Protein AF-A0A0N8PSU1-F1 (afdb_monomer)

Foldseek 3Di:
DPPVVVVLVVLLVVLVVLLVVLLVLLLLLVLLLLLLVLLVVCVVVVLCVPPVVVSVVSNVVSNLSNLVSLLQAQPDDPPGSHLVVSLVSCLVCVVLQVQDDSVVSPVLSVVLVVVSVVCVVQNVLSVVVNCCVPPDDDPVCVVDVCVVVPDSHDSVSSVVSSVSSQVSSQVRCCRRPNDHSDSDCSSVVSNVVVVVVSVVVVVVVVVVVVVVCVVPVPPPPD

Structure (mmCIF, N/CA/C/O backbone):
data_AF-A0A0N8PSU1-F1
#
_entry.id   AF-A0A0N8PSU1-F1
#
loop_
_atom_site.group_PDB
_atom_site.id
_atom_site.type_symbol
_atom_site.label_atom_id
_atom_site.label_alt_id
_atom_site.label_comp_id
_atom_site.label_asym_id
_atom_site.label_entity_id
_atom_site.label_seq_id
_atom_site.pdbx_PDB_ins_code
_atom_site.Cartn_x
_atom_site.Cartn_y
_atom_site.Cartn_z
_atom_site.occupancy
_atom_site.B_iso_or_equiv
_atom_site.auth_seq_id
_atom_site.auth_comp_id
_atom_site.auth_asym_id
_atom_site.auth_atom_id
_atom_site.pdbx_PDB_model_num
ATOM 1 N N . MET A 1 1 ? -26.488 -15.532 31.271 1.00 44.19 1 MET A N 1
ATOM 2 C CA . MET A 1 1 ? -25.137 -14.948 31.402 1.00 44.19 1 MET A CA 1
ATOM 3 C C . MET A 1 1 ? -24.230 -15.283 30.200 1.00 44.19 1 MET A C 1
ATOM 5 O O . MET A 1 1 ? -23.025 -15.195 30.342 1.00 44.19 1 MET A O 1
ATOM 9 N N . ASN A 1 2 ? -24.778 -15.587 29.006 1.00 48.16 2 ASN A N 1
ATOM 10 C CA . ASN A 1 2 ? -23.994 -16.047 27.836 1.00 48.16 2 ASN A CA 1
ATOM 11 C C . ASN A 1 2 ? -24.049 -15.114 26.608 1.00 48.16 2 ASN A C 1
ATOM 13 O O . ASN A 1 2 ? -23.423 -15.410 25.605 1.00 48.16 2 ASN A O 1
ATOM 17 N N . LEU A 1 3 ? -24.770 -13.988 26.662 1.00 47.72 3 LEU A N 1
ATOM 18 C CA . LEU A 1 3 ? -24.919 -13.097 25.497 1.00 47.72 3 LEU A CA 1
ATOM 19 C C . LEU A 1 3 ? -23.722 -12.151 25.295 1.00 47.72 3 LEU A C 1
ATOM 21 O O . LEU A 1 3 ? -23.436 -11.758 24.170 1.00 47.72 3 LEU A O 1
ATOM 25 N N . GLU A 1 4 ? -23.000 -11.797 26.362 1.00 48.19 4 GLU A N 1
ATOM 26 C CA . GLU A 1 4 ? -21.852 -10.886 26.255 1.00 48.19 4 GLU A CA 1
ATOM 27 C C . GLU A 1 4 ? -20.601 -11.576 25.695 1.00 48.19 4 GLU A C 1
ATOM 29 O O . GLU A 1 4 ? -19.852 -10.941 24.957 1.00 48.19 4 GLU A O 1
ATOM 34 N N . VAL A 1 5 ? -20.410 -12.871 25.973 1.00 54.66 5 VAL A N 1
ATOM 35 C CA . VAL A 1 5 ? -19.234 -13.642 25.529 1.00 54.66 5 VAL A CA 1
ATOM 36 C C . VAL A 1 5 ? -19.267 -13.887 24.014 1.00 54.66 5 VAL A C 1
ATOM 38 O O . VAL A 1 5 ? -18.271 -13.624 23.344 1.00 54.66 5 VAL A O 1
ATOM 41 N N . ASP A 1 6 ? -20.425 -14.265 23.460 1.00 55.81 6 ASP A N 1
ATOM 42 C CA . ASP A 1 6 ? -20.599 -14.465 22.009 1.00 55.81 6 ASP A CA 1
ATOM 43 C C . ASP A 1 6 ? -20.463 -13.153 21.216 1.00 55.81 6 ASP A C 1
ATOM 45 O O . ASP A 1 6 ? -19.876 -13.125 20.134 1.00 55.81 6 ASP A O 1
ATOM 49 N N . SER A 1 7 ? -20.946 -12.032 21.768 1.00 59.38 7 SER A N 1
ATOM 50 C CA . SER A 1 7 ? -20.794 -10.713 21.134 1.00 59.38 7 SER A CA 1
ATOM 51 C C . SER A 1 7 ? -19.353 -10.186 21.169 1.00 59.38 7 SER A C 1
ATOM 53 O O . SER A 1 7 ? -18.947 -9.429 20.285 1.00 59.38 7 SER A O 1
ATOM 55 N N . MET A 1 8 ? -18.572 -10.595 22.179 1.00 58.69 8 MET A N 1
ATOM 56 C CA . MET A 1 8 ? -17.166 -10.215 22.329 1.00 58.69 8 MET A CA 1
ATOM 57 C C . MET A 1 8 ? -16.279 -10.911 21.296 1.00 58.69 8 MET A C 1
ATOM 59 O O . MET A 1 8 ? -15.462 -10.233 20.673 1.00 58.69 8 MET A O 1
ATOM 63 N N . GLY A 1 9 ? -16.480 -12.217 21.082 1.00 69.56 9 GLY A N 1
ATOM 64 C CA . GLY A 1 9 ? -15.761 -12.983 20.059 1.00 69.56 9 GLY A CA 1
ATOM 65 C C . GLY A 1 9 ? -16.014 -12.430 18.657 1.00 69.56 9 GLY A C 1
ATOM 66 O O . GLY A 1 9 ? -15.076 -12.055 17.962 1.00 69.56 9 GLY A O 1
ATOM 67 N N . ALA A 1 10 ? -17.283 -12.198 18.303 1.00 72.44 10 ALA A N 1
ATOM 68 C CA . ALA A 1 10 ? -17.651 -11.681 16.983 1.00 72.44 10 ALA A CA 1
ATOM 69 C C . ALA A 1 10 ? -17.040 -10.299 16.656 1.00 72.44 10 ALA A C 1
ATOM 71 O O . ALA A 1 10 ? -16.704 -10.012 15.504 1.00 72.44 10 ALA A O 1
ATOM 72 N N . GLY A 1 11 ? -16.895 -9.421 17.658 1.00 78.12 11 GLY A N 1
ATOM 73 C CA . GLY A 1 11 ? -16.252 -8.115 17.490 1.00 78.12 11 GLY A CA 1
ATOM 74 C C . GLY A 1 11 ? -14.737 -8.208 17.287 1.00 78.12 11 GLY A C 1
ATOM 75 O O . GLY A 1 11 ? -14.181 -7.446 16.496 1.00 78.12 11 GLY A O 1
ATOM 76 N N . GLN A 1 12 ? -14.076 -9.143 17.973 1.00 84.81 12 GLN A N 1
ATOM 77 C CA . GLN A 1 12 ? -12.643 -9.401 17.818 1.00 84.81 12 GLN A CA 1
ATOM 78 C C . GLN A 1 12 ? -12.334 -10.062 16.472 1.00 84.81 12 GLN A C 1
ATOM 80 O O . GLN A 1 12 ? -11.484 -9.543 15.748 1.00 84.81 12 GLN A O 1
ATOM 85 N N . ASP A 1 13 ? -13.095 -11.090 16.087 1.00 89.81 13 ASP A N 1
ATOM 86 C CA . ASP A 1 13 ? -12.952 -11.795 14.804 1.00 89.81 13 ASP A CA 1
ATOM 87 C C . ASP A 1 13 ? -13.075 -10.826 13.618 1.00 89.81 13 ASP A C 1
ATOM 89 O O . ASP A 1 13 ? -12.326 -10.883 12.640 1.00 89.81 13 ASP A O 1
ATOM 93 N N . LYS A 1 14 ? -14.000 -9.863 13.720 1.00 93.81 14 LYS A N 1
ATOM 94 C CA . LYS A 1 14 ? -14.177 -8.825 12.702 1.00 93.81 14 LYS A CA 1
ATOM 95 C C . LYS A 1 14 ? -12.958 -7.904 12.592 1.00 93.81 14 LYS A C 1
ATOM 97 O O . LYS A 1 14 ? -12.546 -7.584 11.477 1.00 93.81 14 LYS A O 1
ATOM 102 N N . ILE A 1 15 ? -12.405 -7.436 13.713 1.00 96.50 15 ILE A N 1
ATOM 103 C CA . ILE A 1 15 ? -11.220 -6.562 13.704 1.00 96.50 15 ILE A CA 1
ATOM 104 C C . ILE A 1 15 ? -10.006 -7.312 13.155 1.00 96.50 15 ILE A C 1
ATOM 106 O O . ILE A 1 15 ? -9.283 -6.752 12.329 1.00 96.50 15 ILE A O 1
ATOM 110 N N . GLU A 1 16 ? -9.821 -8.571 13.549 1.00 96.19 16 GLU A N 1
ATOM 111 C CA . GLU A 1 16 ? -8.764 -9.433 13.024 1.00 96.19 16 GLU A CA 1
ATOM 112 C C . GLU A 1 16 ? -8.859 -9.561 11.502 1.00 96.19 16 GLU A C 1
ATOM 114 O O . GLU A 1 16 ? -7.885 -9.289 10.796 1.00 96.19 16 GLU A O 1
ATOM 119 N N . ALA A 1 17 ? -10.051 -9.875 10.983 1.00 96.38 17 ALA A N 1
ATOM 120 C CA . ALA A 1 17 ? -10.285 -9.986 9.549 1.00 96.38 17 ALA A CA 1
ATOM 121 C C . ALA A 1 17 ? -9.974 -8.672 8.815 1.00 96.38 17 ALA A C 1
ATOM 123 O O . ALA A 1 17 ? -9.269 -8.684 7.804 1.00 96.38 17 ALA A O 1
ATOM 124 N N . ILE A 1 18 ? -10.440 -7.527 9.332 1.00 97.31 18 ILE A N 1
ATOM 125 C CA . ILE A 1 18 ? -10.153 -6.205 8.749 1.00 97.31 18 ILE A CA 1
ATOM 126 C C . ILE A 1 18 ? -8.642 -5.955 8.695 1.00 97.31 18 ILE A C 1
ATOM 128 O O . ILE A 1 18 ? -8.120 -5.571 7.647 1.00 97.31 18 ILE A O 1
ATOM 132 N N . LEU A 1 19 ? -7.932 -6.183 9.803 1.00 97.44 19 LEU A N 1
ATOM 133 C CA . LEU A 1 19 ? -6.481 -6.008 9.865 1.00 97.44 19 LEU A CA 1
ATOM 134 C C . LEU A 1 19 ? -5.763 -6.952 8.896 1.00 97.44 19 LEU A C 1
ATOM 136 O O . LEU A 1 19 ? -4.821 -6.517 8.232 1.00 97.44 19 LEU A O 1
ATOM 140 N N . GLY A 1 20 ? -6.217 -8.200 8.768 1.00 96.00 20 GLY A N 1
ATOM 141 C CA . GLY A 1 20 ? -5.692 -9.170 7.808 1.00 96.00 20 GLY A CA 1
ATOM 142 C C . GLY A 1 20 ? -5.851 -8.705 6.359 1.00 96.00 20 GLY A C 1
ATOM 143 O O . GLY A 1 20 ? -4.866 -8.648 5.621 1.00 96.00 20 GLY A O 1
ATOM 144 N N . TYR A 1 21 ? -7.060 -8.292 5.961 1.00 96.25 21 TYR A N 1
ATOM 145 C CA . TYR A 1 21 ? -7.325 -7.787 4.608 1.00 96.25 21 TYR A CA 1
ATOM 146 C C . TYR A 1 21 ? -6.500 -6.541 4.278 1.00 96.25 21 TYR A C 1
ATOM 148 O O . TYR A 1 21 ? -5.865 -6.490 3.224 1.00 96.25 21 TYR A O 1
ATOM 156 N N . LEU A 1 22 ? -6.457 -5.560 5.185 1.00 96.94 22 LEU A N 1
ATOM 157 C CA . LEU A 1 22 ? -5.672 -4.340 4.983 1.00 96.94 22 LEU A CA 1
ATOM 158 C C . LEU A 1 22 ? -4.169 -4.628 4.922 1.00 96.94 22 LEU A C 1
ATOM 160 O O . LEU A 1 22 ? -3.473 -4.038 4.100 1.00 96.94 22 LEU A O 1
ATOM 164 N N . SER A 1 23 ? -3.669 -5.546 5.755 1.00 96.31 23 SER A N 1
ATOM 165 C CA . SER A 1 23 ? -2.253 -5.936 5.740 1.00 96.31 23 SER A CA 1
ATOM 166 C C . SER A 1 23 ? -1.868 -6.590 4.415 1.00 96.31 23 SER A C 1
ATOM 168 O O . SER A 1 23 ? -0.845 -6.234 3.834 1.00 96.31 23 SER A O 1
ATOM 170 N N . ASN A 1 24 ? -2.705 -7.502 3.915 1.00 95.25 24 ASN A N 1
ATOM 171 C CA . ASN A 1 24 ? -2.470 -8.190 2.647 1.00 95.25 24 ASN A CA 1
ATOM 172 C C . ASN A 1 24 ? -2.474 -7.218 1.464 1.00 95.25 24 ASN A C 1
ATOM 174 O O . ASN A 1 24 ? -1.584 -7.282 0.615 1.00 95.25 24 ASN A O 1
ATOM 178 N N . GLU A 1 25 ? -3.436 -6.294 1.415 1.00 96.31 25 GLU A N 1
ATOM 179 C CA . GLU A 1 25 ? -3.510 -5.325 0.319 1.00 96.31 25 GLU A CA 1
ATOM 180 C C . GLU A 1 25 ? -2.365 -4.303 0.382 1.00 96.31 25 GLU A C 1
ATOM 182 O O . GLU A 1 25 ? -1.815 -3.934 -0.656 1.00 96.31 25 GLU A O 1
ATOM 187 N N . LEU A 1 26 ? -1.937 -3.892 1.584 1.00 95.38 26 LEU A N 1
ATOM 188 C CA . LEU A 1 26 ? -0.746 -3.055 1.749 1.00 95.38 26 LEU A CA 1
ATOM 189 C C . LEU A 1 26 ? 0.523 -3.765 1.288 1.00 95.38 26 LEU A C 1
ATOM 191 O O . LEU A 1 26 ? 1.295 -3.188 0.523 1.00 95.38 26 LEU A O 1
ATOM 195 N N . LEU A 1 27 ? 0.722 -5.015 1.708 1.00 94.38 27 LEU A N 1
ATOM 196 C CA . LEU A 1 27 ? 1.871 -5.816 1.291 1.00 94.38 27 LEU A CA 1
ATOM 197 C C . LEU A 1 27 ? 1.901 -5.977 -0.233 1.00 94.38 27 LEU A C 1
ATOM 199 O O . LEU A 1 27 ? 2.940 -5.761 -0.855 1.00 94.38 27 LEU A O 1
ATOM 203 N N . ARG A 1 28 ? 0.746 -6.260 -0.845 1.00 95.12 28 ARG A N 1
ATOM 204 C CA . ARG A 1 28 ? 0.598 -6.328 -2.301 1.00 95.12 28 ARG A CA 1
ATOM 205 C C . ARG A 1 28 ? 0.958 -5.001 -2.968 1.00 95.12 28 ARG A C 1
ATOM 207 O O . ARG A 1 28 ? 1.812 -4.972 -3.852 1.00 95.12 28 ARG A O 1
ATOM 214 N N . GLY A 1 29 ? 0.356 -3.897 -2.530 1.00 95.19 29 GLY A N 1
ATOM 215 C CA . GLY A 1 29 ? 0.595 -2.577 -3.111 1.00 95.19 29 GLY A CA 1
ATOM 216 C C . GLY A 1 29 ? 2.057 -2.142 -3.030 1.00 95.19 29 GLY A C 1
ATOM 217 O O . GLY A 1 29 ? 2.596 -1.618 -4.009 1.00 95.19 29 GLY A O 1
ATOM 218 N N . MET A 1 30 ? 2.708 -2.415 -1.897 1.00 94.56 30 MET A N 1
ATOM 219 C CA . MET A 1 30 ? 4.117 -2.095 -1.668 1.00 94.56 30 MET A CA 1
ATOM 220 C C . MET A 1 30 ? 5.070 -3.007 -2.442 1.00 94.56 30 MET A C 1
ATOM 222 O O . MET A 1 30 ? 6.078 -2.514 -2.946 1.00 94.56 30 MET A O 1
ATOM 226 N N . LEU A 1 31 ? 4.762 -4.299 -2.596 1.00 94.31 31 LEU A N 1
ATOM 227 C CA . LEU A 1 31 ? 5.512 -5.209 -3.470 1.00 94.31 31 LEU A CA 1
ATOM 228 C C . LEU A 1 31 ? 5.574 -4.644 -4.894 1.00 94.31 31 LEU A C 1
ATOM 230 O O . LEU A 1 31 ? 6.656 -4.405 -5.431 1.00 94.31 31 LEU A O 1
ATOM 234 N N . PHE A 1 32 ? 4.412 -4.349 -5.479 1.00 94.94 32 PHE A N 1
ATOM 235 C CA . PHE A 1 32 ? 4.348 -3.800 -6.831 1.00 94.94 32 PHE A CA 1
ATOM 236 C C . PHE A 1 32 ? 4.995 -2.415 -6.927 1.00 94.94 32 PHE A C 1
ATOM 238 O O . PHE A 1 32 ? 5.709 -2.145 -7.891 1.00 94.94 32 PHE A O 1
ATOM 245 N N . PHE A 1 33 ? 4.832 -1.565 -5.909 1.00 93.81 33 PHE A N 1
ATOM 246 C CA . PHE A 1 33 ? 5.496 -0.262 -5.853 1.00 93.81 33 PHE A CA 1
ATOM 247 C C . PHE A 1 33 ? 7.028 -0.385 -5.911 1.00 93.81 33 PHE A C 1
ATOM 249 O O . PHE A 1 33 ? 7.690 0.325 -6.672 1.00 93.81 33 PHE A O 1
ATOM 256 N N . ASN A 1 34 ? 7.600 -1.312 -5.138 1.00 93.31 34 ASN A N 1
ATOM 257 C CA . ASN A 1 34 ? 9.044 -1.528 -5.097 1.00 93.31 34 ASN A CA 1
ATOM 258 C C . ASN A 1 34 ? 9.585 -2.084 -6.420 1.00 93.31 34 ASN A C 1
ATOM 260 O O . ASN A 1 34 ? 10.672 -1.680 -6.838 1.00 93.31 34 ASN A O 1
ATOM 264 N N . ILE A 1 35 ? 8.826 -2.935 -7.121 1.00 92.88 35 ILE A N 1
ATOM 265 C CA . ILE A 1 35 ? 9.183 -3.378 -8.479 1.00 92.88 35 ILE A CA 1
ATOM 266 C C . ILE A 1 35 ? 9.271 -2.169 -9.418 1.00 92.88 35 ILE A C 1
ATOM 268 O O . ILE A 1 35 ? 10.280 -1.986 -10.097 1.00 92.88 35 ILE A O 1
ATOM 272 N N . VAL A 1 36 ? 8.260 -1.294 -9.416 1.00 91.06 36 VAL A N 1
ATOM 273 C CA . VAL A 1 36 ? 8.226 -0.085 -10.263 1.00 91.06 36 VAL A CA 1
ATOM 274 C C . VAL A 1 36 ? 9.417 0.828 -9.975 1.00 91.06 36 VAL A C 1
ATOM 276 O O . VAL A 1 36 ? 10.100 1.265 -10.904 1.00 91.06 36 VAL A O 1
ATOM 279 N N . LYS A 1 37 ? 9.694 1.093 -8.693 1.00 90.31 37 LYS A N 1
ATOM 280 C CA . LYS A 1 37 ? 10.815 1.930 -8.243 1.00 90.31 37 LYS A CA 1
ATOM 281 C C . LYS A 1 37 ? 12.156 1.387 -8.740 1.00 90.31 37 LYS A C 1
ATOM 283 O O . LYS A 1 37 ? 12.961 2.139 -9.294 1.00 90.31 37 LYS A O 1
ATOM 288 N N . ASN A 1 38 ? 12.384 0.085 -8.588 1.00 89.31 38 ASN A N 1
ATOM 289 C CA . ASN A 1 38 ? 13.639 -0.544 -8.986 1.00 89.31 38 ASN A CA 1
ATOM 290 C C . ASN A 1 38 ? 13.782 -0.671 -10.512 1.00 89.31 38 ASN A C 1
ATOM 292 O O . ASN A 1 38 ? 14.851 -0.360 -11.042 1.00 89.31 38 ASN A O 1
ATOM 296 N N . LEU A 1 39 ? 12.710 -1.007 -11.239 1.00 87.12 39 LEU A N 1
ATOM 297 C CA . LEU A 1 39 ? 12.714 -1.003 -12.707 1.00 87.12 39 LEU A CA 1
ATOM 298 C C . LEU A 1 39 ? 13.015 0.394 -13.255 1.00 87.12 39 LEU A C 1
ATOM 300 O O . LEU A 1 39 ? 13.859 0.542 -14.139 1.00 87.12 39 LEU A O 1
ATOM 304 N N . ARG A 1 40 ? 12.393 1.440 -12.697 1.00 85.31 40 ARG A N 1
ATOM 305 C CA . ARG A 1 40 ? 12.666 2.831 -13.087 1.00 85.31 40 ARG A CA 1
ATOM 306 C C . ARG A 1 40 ? 14.126 3.213 -12.861 1.00 85.31 40 ARG A C 1
ATOM 308 O O . ARG A 1 40 ? 14.730 3.868 -13.714 1.00 85.31 40 ARG A O 1
ATOM 315 N N . ASN A 1 41 ? 14.696 2.813 -11.725 1.00 85.50 41 ASN A N 1
ATOM 316 C CA . ASN A 1 41 ? 16.099 3.067 -11.409 1.00 85.50 41 ASN A CA 1
ATOM 317 C C . ASN A 1 41 ? 17.022 2.394 -12.438 1.00 85.50 41 ASN A C 1
ATOM 319 O O . ASN A 1 41 ? 17.903 3.046 -13.000 1.00 85.50 41 ASN A O 1
ATOM 323 N N . ALA A 1 42 ? 16.767 1.121 -12.752 1.00 83.44 42 ALA A N 1
ATOM 324 C CA . ALA A 1 42 ? 17.523 0.371 -13.753 1.00 83.44 42 ALA A CA 1
ATOM 325 C C . ALA A 1 42 ? 17.396 0.985 -15.163 1.00 83.44 42 ALA A C 1
ATOM 327 O O . ALA A 1 42 ? 18.392 1.100 -15.883 1.00 83.44 42 ALA A O 1
ATOM 328 N N . TYR A 1 43 ? 16.207 1.468 -15.542 1.00 80.12 43 TYR A N 1
ATOM 329 C CA . TYR A 1 43 ? 15.996 2.210 -16.790 1.00 80.12 43 TYR A CA 1
ATOM 330 C C . TYR A 1 43 ? 16.777 3.525 -16.834 1.00 80.12 43 TYR A C 1
ATOM 332 O O . TYR A 1 43 ? 17.476 3.794 -17.812 1.00 80.12 43 TYR A O 1
ATOM 340 N N . THR A 1 44 ? 16.706 4.325 -15.768 1.00 79.62 44 THR A N 1
ATOM 341 C CA . THR A 1 44 ? 17.418 5.612 -15.664 1.00 79.62 44 THR A CA 1
ATOM 342 C C . THR A 1 44 ? 18.931 5.416 -15.763 1.00 79.62 44 THR A C 1
ATOM 344 O O . THR A 1 44 ? 19.622 6.186 -16.428 1.00 79.62 44 THR A O 1
ATOM 347 N N . LYS A 1 45 ? 19.443 4.332 -15.172 1.00 82.44 45 LYS A N 1
ATOM 348 C CA . LYS A 1 45 ? 20.852 3.922 -15.241 1.00 82.44 45 LYS A CA 1
ATOM 349 C C . LYS A 1 45 ? 21.243 3.242 -16.558 1.00 82.44 45 LYS A C 1
ATOM 351 O O . LYS A 1 45 ? 22.387 2.819 -16.691 1.00 82.44 45 LYS A O 1
ATOM 356 N N . ARG A 1 46 ? 20.323 3.124 -17.526 1.00 79.19 46 ARG A N 1
ATOM 357 C CA . ARG A 1 46 ? 20.526 2.444 -18.821 1.00 79.19 46 ARG A CA 1
ATOM 358 C C . ARG A 1 46 ? 21.001 0.991 -18.682 1.00 79.19 46 ARG A C 1
ATOM 360 O O . ARG A 1 46 ? 21.738 0.496 -19.525 1.00 79.19 46 ARG A O 1
ATOM 367 N N . GLN A 1 47 ? 20.576 0.306 -17.623 1.00 79.00 47 GLN A N 1
ATOM 368 C CA . GLN A 1 47 ? 20.944 -1.088 -17.356 1.00 79.00 47 GLN A CA 1
ATOM 369 C C . GLN A 1 47 ? 20.054 -2.086 -18.115 1.00 79.00 47 GLN A C 1
ATOM 371 O O . GLN A 1 47 ? 20.492 -3.188 -18.430 1.00 79.00 47 GLN A O 1
ATOM 376 N N . LEU A 1 48 ? 18.824 -1.683 -18.449 1.00 73.94 48 LEU A N 1
ATOM 377 C CA . LEU A 1 48 ? 17.840 -2.481 -19.187 1.00 73.94 48 LEU A CA 1
ATOM 378 C C . LEU A 1 48 ? 17.837 -2.100 -20.676 1.00 73.94 48 LEU A C 1
ATOM 380 O O . LEU A 1 48 ? 16.947 -1.390 -21.147 1.00 73.94 48 LEU A O 1
ATOM 384 N N . THR A 1 49 ? 18.866 -2.525 -21.412 1.00 70.38 49 THR A N 1
ATOM 385 C CA . THR A 1 49 ? 19.022 -2.215 -22.849 1.00 70.38 49 THR A CA 1
ATOM 386 C C . THR A 1 49 ? 18.336 -3.222 -23.776 1.00 70.38 49 THR A C 1
ATOM 388 O O . THR A 1 49 ? 17.916 -2.844 -24.869 1.00 70.38 49 THR A O 1
ATOM 391 N N . SER A 1 50 ? 18.148 -4.469 -23.332 1.00 73.44 50 SER A N 1
ATOM 392 C CA . SER A 1 50 ? 17.424 -5.519 -24.069 1.00 73.44 50 SER A CA 1
ATOM 393 C C . SER A 1 50 ? 16.056 -5.818 -23.449 1.00 73.44 50 SER A C 1
ATOM 395 O O . SER A 1 50 ? 15.763 -5.415 -22.326 1.00 73.44 50 SER A O 1
ATOM 397 N N . ALA A 1 51 ? 15.191 -6.511 -24.201 1.00 77.81 51 ALA A N 1
ATOM 398 C CA . ALA A 1 51 ? 13.827 -6.870 -23.783 1.00 77.81 51 ALA A CA 1
ATOM 399 C C . ALA A 1 51 ? 12.956 -5.667 -23.350 1.00 77.81 51 ALA A C 1
ATOM 401 O O . ALA A 1 51 ? 12.085 -5.781 -22.487 1.00 77.81 51 ALA A O 1
ATOM 402 N N . ARG A 1 52 ? 13.155 -4.506 -23.995 1.00 74.75 52 ARG A N 1
ATOM 403 C CA . ARG A 1 52 ? 12.480 -3.232 -23.687 1.00 74.75 52 ARG A CA 1
ATOM 404 C C . ARG A 1 52 ? 10.966 -3.364 -23.496 1.00 74.75 52 ARG A C 1
ATOM 406 O O . ARG A 1 52 ? 10.433 -2.767 -22.569 1.00 74.75 52 ARG A O 1
ATOM 413 N N . TYR A 1 53 ? 10.282 -4.107 -24.366 1.00 77.56 53 TYR A N 1
ATOM 414 C CA . TYR A 1 53 ? 8.823 -4.252 -24.313 1.00 77.56 53 TYR A CA 1
ATOM 415 C C . TYR A 1 53 ? 8.347 -5.035 -23.090 1.00 77.56 53 TYR A C 1
ATOM 417 O O . TYR A 1 53 ? 7.333 -4.676 -22.501 1.00 77.56 53 TYR A O 1
ATOM 425 N N . PHE A 1 54 ? 9.096 -6.061 -22.682 1.00 82.44 54 PHE A N 1
ATOM 426 C CA . PHE A 1 54 ? 8.777 -6.839 -21.490 1.00 82.44 54 PHE A CA 1
ATOM 427 C C . PHE A 1 54 ? 8.881 -5.971 -20.236 1.00 82.44 54 PHE A C 1
ATOM 429 O O . PHE A 1 54 ? 7.919 -5.869 -19.481 1.00 82.44 54 PHE A O 1
ATOM 436 N N . PHE A 1 55 ? 10.009 -5.282 -20.046 1.00 81.12 55 PHE A N 1
ATOM 437 C CA . PHE A 1 55 ? 10.213 -4.442 -18.865 1.00 81.12 55 PHE A CA 1
ATOM 438 C C . PHE A 1 55 ? 9.304 -3.211 -18.837 1.00 81.12 55 PHE A C 1
ATOM 440 O O . PHE A 1 55 ? 8.865 -2.816 -17.760 1.00 81.12 55 PHE A O 1
ATOM 447 N N . ALA A 1 56 ? 8.964 -2.643 -19.997 1.00 79.56 56 ALA A N 1
ATOM 448 C CA . ALA A 1 56 ? 7.990 -1.561 -20.078 1.00 79.56 56 ALA A CA 1
ATOM 449 C C . ALA A 1 56 ? 6.590 -2.053 -19.676 1.00 79.56 56 ALA A C 1
ATOM 451 O O . ALA A 1 56 ? 5.932 -1.416 -18.857 1.00 79.56 56 ALA A O 1
ATOM 452 N N . GLY A 1 57 ? 6.170 -3.219 -20.182 1.00 79.81 57 GLY A N 1
ATOM 453 C CA . GLY A 1 57 ? 4.900 -3.839 -19.801 1.00 79.81 57 GLY A CA 1
ATOM 454 C C . GLY A 1 57 ? 4.852 -4.225 -18.321 1.00 79.81 57 GLY A C 1
ATOM 455 O O . GLY A 1 57 ? 3.854 -3.969 -17.652 1.00 79.81 57 GLY A O 1
ATOM 456 N N . ALA A 1 58 ? 5.943 -4.777 -17.783 1.00 87.81 58 ALA A N 1
ATOM 457 C CA . ALA A 1 58 ? 6.064 -5.111 -16.366 1.00 87.81 58 ALA A CA 1
ATOM 458 C C . ALA A 1 58 ? 5.990 -3.860 -15.481 1.00 87.81 58 ALA A C 1
ATOM 460 O O . ALA A 1 58 ? 5.232 -3.846 -14.513 1.00 87.81 58 ALA A O 1
ATOM 461 N N . TYR A 1 59 ? 6.720 -2.796 -15.836 1.00 86.50 59 TYR A N 1
ATOM 462 C CA . TYR A 1 59 ? 6.657 -1.507 -15.147 1.00 86.50 59 TYR A CA 1
ATOM 463 C C . TYR A 1 59 ? 5.223 -0.973 -15.108 1.00 86.50 59 TYR A C 1
ATOM 465 O O . TYR A 1 59 ? 4.717 -0.639 -14.037 1.00 86.50 59 TYR A O 1
ATOM 473 N N . GLU A 1 60 ? 4.546 -0.939 -16.257 1.00 84.06 60 GLU A N 1
ATOM 474 C CA . GLU A 1 60 ? 3.195 -0.397 -16.353 1.00 84.06 60 GLU A CA 1
ATOM 475 C C . GLU A 1 60 ? 2.184 -1.237 -15.559 1.00 84.06 60 GLU A C 1
ATOM 477 O O . GLU A 1 60 ? 1.401 -0.688 -14.784 1.00 84.06 60 GLU A O 1
ATOM 482 N N . ALA A 1 61 ? 2.227 -2.567 -15.684 1.00 89.25 61 ALA A N 1
ATOM 483 C CA . ALA A 1 61 ? 1.350 -3.465 -14.937 1.00 89.25 61 ALA A CA 1
ATOM 484 C C . ALA A 1 61 ? 1.548 -3.331 -13.418 1.00 89.25 61 ALA A C 1
ATOM 486 O O . ALA A 1 61 ? 0.571 -3.227 -12.674 1.00 89.25 61 ALA A O 1
ATOM 487 N N . CYS A 1 62 ? 2.802 -3.269 -12.960 1.00 91.81 62 CYS A N 1
ATOM 488 C CA . CYS A 1 62 ? 3.114 -3.110 -11.542 1.00 91.81 62 CYS A CA 1
ATOM 489 C C . CYS A 1 62 ? 2.687 -1.732 -11.019 1.00 91.81 62 CYS A C 1
ATOM 491 O O . CYS A 1 62 ? 2.139 -1.639 -9.922 1.00 91.81 62 CYS A O 1
ATOM 493 N N . LEU A 1 63 ? 2.863 -0.662 -11.803 1.00 88.75 63 LEU A N 1
ATOM 494 C CA . LEU A 1 63 ? 2.407 0.674 -11.413 1.00 88.75 63 LEU A CA 1
ATOM 495 C C . LEU A 1 63 ? 0.890 0.688 -11.234 1.00 88.75 63 LEU A C 1
ATOM 497 O O . LEU A 1 63 ? 0.395 1.128 -10.198 1.00 88.75 63 LEU A O 1
ATOM 501 N N . ARG A 1 64 ? 0.151 0.142 -12.203 1.00 88.62 64 ARG A N 1
ATOM 502 C CA . ARG A 1 64 ? -1.312 0.047 -12.134 1.00 88.62 64 ARG A CA 1
ATOM 503 C C . ARG A 1 64 ? -1.767 -0.727 -10.898 1.00 88.62 64 ARG A C 1
ATOM 505 O O . ARG A 1 64 ? -2.612 -0.233 -10.155 1.00 88.62 64 ARG A O 1
ATOM 512 N N . GLU A 1 65 ? -1.195 -1.902 -10.649 1.00 93.12 65 GLU A N 1
ATOM 513 C CA . GLU A 1 65 ? -1.570 -2.734 -9.501 1.00 93.12 65 GLU A CA 1
ATOM 514 C C . GLU A 1 65 ? -1.237 -2.061 -8.161 1.00 93.12 65 GLU A C 1
ATOM 516 O O . GLU A 1 65 ? -2.043 -2.100 -7.229 1.00 93.12 65 GLU A O 1
ATOM 521 N N . SER A 1 66 ? -0.092 -1.378 -8.076 1.00 93.50 66 SER A N 1
ATOM 522 C CA . SER A 1 66 ? 0.287 -0.612 -6.890 1.00 93.50 66 SER A CA 1
ATOM 523 C C . SE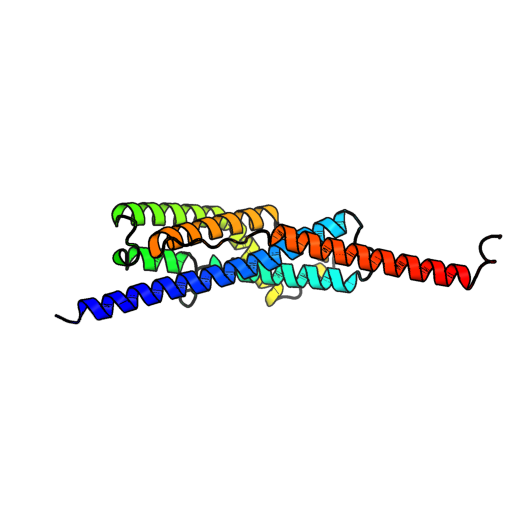R A 1 66 ? -0.716 0.508 -6.593 1.00 93.50 66 SER A C 1
ATOM 525 O O . SER A 1 66 ? -1.204 0.612 -5.467 1.00 93.50 66 SER A O 1
ATOM 527 N N . LEU A 1 67 ? -1.100 1.296 -7.605 1.00 91.31 67 LEU A N 1
ATOM 528 C CA . LEU A 1 67 ? -2.075 2.382 -7.451 1.00 91.31 67 LEU A CA 1
ATOM 529 C C . LEU A 1 67 ? -3.480 1.867 -7.119 1.00 91.31 67 LEU A C 1
ATOM 531 O O . LEU A 1 67 ? -4.180 2.463 -6.299 1.00 91.31 67 LEU A O 1
ATOM 535 N N . ILE A 1 68 ? -3.889 0.740 -7.708 1.00 91.19 68 ILE A N 1
ATOM 536 C CA . ILE A 1 68 ? -5.156 0.081 -7.378 1.00 91.19 68 ILE A CA 1
ATOM 537 C C . ILE A 1 68 ? -5.147 -0.373 -5.916 1.00 91.19 68 ILE A C 1
ATOM 539 O O . ILE A 1 68 ? -6.085 -0.051 -5.184 1.00 91.19 68 ILE A O 1
ATOM 543 N N . SER A 1 69 ? -4.087 -1.055 -5.477 1.00 93.88 69 SER A N 1
ATOM 544 C CA . SER A 1 69 ? -3.940 -1.515 -4.091 1.00 93.88 69 SER A CA 1
ATOM 545 C C . SER A 1 69 ? -3.965 -0.343 -3.109 1.00 93.88 69 SER A C 1
ATOM 547 O O . SER A 1 69 ? -4.734 -0.347 -2.148 1.00 93.88 69 SER A O 1
ATOM 549 N N . PHE A 1 70 ? -3.209 0.718 -3.406 1.00 92.69 70 PHE A N 1
ATOM 550 C CA . PHE A 1 70 ? -3.220 1.958 -2.633 1.00 92.69 70 PHE A CA 1
ATOM 551 C C . PHE A 1 70 ? -4.637 2.536 -2.522 1.00 92.69 70 PHE A C 1
ATOM 553 O O . PHE A 1 70 ? -5.102 2.855 -1.427 1.00 92.69 70 PHE A O 1
ATOM 560 N N . SER A 1 71 ? -5.357 2.609 -3.649 1.00 90.94 71 SER A N 1
ATOM 561 C CA . SER A 1 71 ? -6.713 3.159 -3.697 1.00 90.94 71 SER A CA 1
ATOM 562 C C . SER A 1 71 ? -7.712 2.356 -2.858 1.00 90.94 71 SER A C 1
ATOM 564 O O . SER A 1 71 ? -8.515 2.954 -2.147 1.00 90.94 71 SER A O 1
ATOM 566 N N . LYS A 1 72 ? -7.640 1.019 -2.863 1.00 91.88 72 LYS A N 1
ATOM 567 C CA . LYS A 1 72 ? -8.539 0.164 -2.066 1.00 91.88 72 LYS A CA 1
ATOM 568 C C . LYS A 1 72 ? -8.365 0.373 -0.565 1.00 91.88 72 LYS A C 1
ATOM 570 O O . LYS A 1 72 ? -9.341 0.338 0.174 1.00 91.88 72 LYS A O 1
ATOM 575 N N . VAL A 1 73 ? -7.128 0.592 -0.122 1.00 93.56 73 VAL A N 1
ATOM 576 C CA . VAL A 1 73 ? -6.813 0.766 1.300 1.00 93.56 73 VAL A CA 1
ATOM 577 C C . VAL A 1 73 ? -7.267 2.135 1.807 1.00 93.56 73 VAL A C 1
ATOM 579 O O . VAL A 1 73 ? -7.711 2.254 2.949 1.00 93.56 73 VAL A O 1
ATOM 582 N N . VAL A 1 74 ? -7.162 3.178 0.981 1.00 90.69 74 VAL A N 1
ATOM 583 C CA . VAL A 1 74 ? -7.306 4.567 1.442 1.00 90.69 74 VAL A CA 1
ATOM 584 C C . VAL A 1 74 ? -8.623 5.232 1.043 1.00 90.69 74 VAL A C 1
ATOM 586 O O . VAL A 1 74 ? -9.082 6.134 1.741 1.00 90.69 74 VAL A O 1
ATOM 589 N N . MET A 1 75 ? -9.242 4.820 -0.067 1.00 87.06 75 MET A N 1
ATOM 590 C CA . MET A 1 75 ? -10.449 5.469 -0.571 1.00 87.06 75 MET A CA 1
ATOM 591 C C . MET A 1 75 ? -11.688 4.855 0.087 1.00 87.06 75 MET A C 1
ATOM 593 O O . MET A 1 75 ? -11.939 3.662 -0.085 1.00 87.06 75 MET A O 1
ATOM 597 N N . PRO A 1 76 ? -12.492 5.643 0.819 1.00 81.19 76 PRO A N 1
ATOM 598 C CA . PRO A 1 76 ? -13.684 5.121 1.463 1.00 81.19 76 PRO A CA 1
ATOM 599 C C . PRO A 1 76 ? -14.752 4.760 0.424 1.00 81.19 76 PRO A C 1
ATOM 601 O O . PRO A 1 76 ? -15.103 5.557 -0.447 1.00 81.19 76 PRO A O 1
ATOM 604 N N . ASN A 1 77 ? -15.302 3.559 0.555 1.00 84.44 77 ASN A N 1
ATOM 605 C CA . ASN A 1 77 ? -16.519 3.112 -0.110 1.00 84.44 77 ASN A CA 1
ATOM 606 C C . ASN A 1 77 ? -17.364 2.326 0.920 1.00 84.44 77 ASN A C 1
ATOM 608 O O . ASN A 1 77 ? -16.772 1.558 1.687 1.00 84.44 77 ASN A O 1
ATOM 612 N N . PRO A 1 78 ? -18.702 2.516 0.969 1.00 80.69 78 PRO A N 1
ATOM 613 C CA . PRO A 1 78 ? -19.587 1.848 1.933 1.00 80.69 78 PRO A CA 1
ATOM 614 C C . PRO A 1 78 ? -19.427 0.325 2.016 1.00 80.69 78 PRO A C 1
ATOM 616 O O . PRO A 1 78 ? -19.563 -0.239 3.099 1.00 80.69 78 PRO A O 1
ATOM 619 N N . ASP A 1 79 ? -19.079 -0.310 0.898 1.00 86.06 79 ASP A N 1
ATOM 620 C CA . ASP A 1 79 ? -18.951 -1.761 0.762 1.00 86.06 79 ASP A CA 1
ATOM 621 C C . ASP A 1 79 ? -17.482 -2.231 0.779 1.00 86.06 79 ASP A C 1
ATOM 623 O O . ASP A 1 79 ? -17.181 -3.380 0.459 1.00 86.06 79 ASP A O 1
ATOM 627 N N . SER A 1 80 ? -16.541 -1.345 1.129 1.00 88.06 80 SER A N 1
ATOM 628 C CA . SER A 1 80 ? -15.101 -1.633 1.113 1.00 88.06 80 SER A CA 1
ATOM 629 C C . SER A 1 80 ? -14.481 -1.699 2.506 1.00 88.06 80 SER A C 1
ATOM 631 O O . SER A 1 80 ? -14.822 -0.935 3.410 1.00 88.06 80 SER A O 1
ATOM 633 N N . ILE A 1 81 ? -13.486 -2.574 2.647 1.00 93.44 81 ILE A N 1
ATOM 634 C CA . ILE A 1 81 ? -12.610 -2.627 3.816 1.00 93.44 81 ILE A CA 1
ATOM 635 C C . ILE A 1 81 ? -11.452 -1.651 3.574 1.00 93.44 81 ILE A C 1
ATOM 637 O O . ILE A 1 81 ? -10.433 -2.016 2.995 1.00 93.44 81 ILE A O 1
ATOM 641 N N . SER A 1 82 ? -11.631 -0.401 3.998 1.00 95.25 82 SER A N 1
ATOM 642 C CA . SER A 1 82 ? -10.604 0.648 3.954 1.00 95.25 82 SER A CA 1
ATOM 643 C C . SER A 1 82 ? -10.026 0.930 5.345 1.00 95.25 82 SER A C 1
ATOM 645 O O . SER A 1 82 ? -10.534 0.454 6.365 1.00 95.25 82 SER A O 1
ATOM 647 N N . ILE A 1 83 ? -8.981 1.756 5.423 1.00 95.69 83 ILE A N 1
ATOM 648 C CA . ILE A 1 83 ? -8.493 2.248 6.715 1.00 95.69 83 ILE A CA 1
ATOM 649 C C . ILE A 1 83 ? -9.586 3.036 7.433 1.00 95.69 83 ILE A C 1
ATOM 651 O O . ILE A 1 83 ? -9.749 2.847 8.633 1.00 95.69 83 ILE A O 1
ATOM 655 N N . ASP A 1 84 ? -10.379 3.862 6.745 1.00 95.00 84 ASP A N 1
ATOM 656 C CA . ASP A 1 84 ? -11.482 4.567 7.412 1.00 95.00 84 ASP A CA 1
ATOM 657 C C . ASP A 1 84 ? -12.493 3.582 8.022 1.00 95.00 84 ASP A C 1
ATOM 659 O O . ASP A 1 84 ? -12.936 3.764 9.158 1.00 95.00 84 ASP A O 1
ATOM 663 N N . TYR A 1 85 ? -12.765 2.468 7.335 1.00 95.94 85 TYR A N 1
ATOM 664 C CA . TYR A 1 85 ? -13.590 1.389 7.878 1.00 95.94 85 TYR A CA 1
ATOM 665 C C . TYR A 1 85 ? -13.000 0.782 9.163 1.00 95.94 85 TYR A C 1
ATOM 667 O O . TYR A 1 85 ? -13.729 0.605 10.145 1.00 95.94 85 TYR A O 1
ATOM 675 N N . LEU A 1 86 ? -11.684 0.533 9.205 1.00 97.00 86 LEU A N 1
ATOM 676 C CA . LEU A 1 86 ? -10.980 0.115 10.425 1.00 97.00 86 LEU A CA 1
ATOM 677 C C . LEU A 1 86 ? -11.128 1.153 11.546 1.00 97.00 86 LEU A C 1
ATOM 679 O O . LEU A 1 86 ? -11.475 0.789 12.668 1.00 97.00 86 LEU A O 1
ATOM 683 N N . LEU A 1 87 ? -10.907 2.437 11.251 1.00 96.75 87 LEU A N 1
ATOM 684 C CA . LEU A 1 87 ? -11.019 3.528 12.225 1.00 96.75 87 LEU A CA 1
ATOM 685 C C . LEU A 1 87 ? -12.435 3.620 12.820 1.00 96.75 87 LEU A C 1
ATOM 687 O O . LEU A 1 87 ? -12.598 3.816 14.027 1.00 96.75 87 LEU A O 1
ATOM 691 N N . ASN A 1 88 ? -13.461 3.435 11.987 1.00 95.56 88 ASN A N 1
ATOM 692 C CA . ASN A 1 88 ? -14.858 3.391 12.416 1.00 95.56 88 ASN A CA 1
ATOM 693 C C . ASN A 1 88 ? -15.123 2.189 13.332 1.00 95.56 88 ASN A C 1
ATOM 695 O O . ASN A 1 88 ? -15.677 2.356 14.422 1.00 95.56 88 ASN A O 1
ATOM 699 N N . CYS A 1 89 ? -14.671 0.995 12.935 1.00 95.62 89 CYS A N 1
ATOM 700 C CA . CYS A 1 89 ? -14.828 -0.217 13.739 1.00 95.62 89 CYS A CA 1
ATOM 701 C C . CYS A 1 89 ? -14.074 -0.125 15.074 1.00 95.62 89 CYS A C 1
ATOM 703 O O . CYS A 1 89 ? -14.584 -0.592 16.095 1.00 95.62 89 CYS A O 1
ATOM 705 N N . ALA A 1 90 ? -12.909 0.528 15.096 1.00 95.88 90 ALA A N 1
ATOM 706 C CA . ALA A 1 90 ? -12.116 0.710 16.305 1.00 95.88 90 ALA A CA 1
ATOM 707 C C . ALA A 1 90 ? -12.831 1.565 17.359 1.00 95.88 90 ALA A C 1
ATOM 709 O O . ALA A 1 90 ? -12.848 1.212 18.537 1.00 95.88 90 ALA A O 1
ATOM 710 N N . ILE A 1 91 ? -13.492 2.651 16.939 1.00 95.56 91 ILE A N 1
ATOM 711 C CA . ILE A 1 91 ? -14.304 3.480 17.845 1.00 95.56 91 ILE A CA 1
ATOM 712 C C . ILE A 1 91 ? -15.535 2.718 18.349 1.00 95.56 91 ILE A C 1
ATOM 714 O O . ILE A 1 91 ? -15.920 2.879 19.509 1.00 95.56 91 ILE A O 1
ATOM 718 N N . GLN A 1 92 ? -16.166 1.916 17.488 1.00 94.50 92 GLN A N 1
ATOM 719 C CA . GLN A 1 92 ? -17.367 1.151 17.838 1.00 94.50 92 GLN A CA 1
ATOM 720 C C . GLN A 1 92 ? -17.059 -0.018 18.782 1.00 94.50 92 GLN A C 1
ATOM 722 O O . GLN A 1 92 ? -17.881 -0.346 19.636 1.00 94.50 92 GLN A O 1
ATOM 727 N N . THR A 1 93 ? -15.864 -0.604 18.670 1.00 94.38 93 THR A N 1
ATOM 728 C CA . THR A 1 93 ? -15.464 -1.812 19.407 1.00 94.38 93 THR A CA 1
ATOM 729 C C . THR A 1 93 ? -14.143 -1.596 20.161 1.00 94.38 93 THR A C 1
ATOM 731 O O . THR A 1 93 ? -13.172 -2.317 19.936 1.00 94.38 93 THR A O 1
ATOM 734 N N . PRO A 1 94 ? -14.063 -0.635 21.104 1.00 93.69 94 PRO A N 1
ATOM 735 C CA . PRO A 1 94 ? -12.807 -0.307 21.787 1.00 93.69 94 PRO A CA 1
ATOM 736 C C . PRO A 1 94 ? -12.267 -1.474 22.624 1.00 93.69 94 PRO A C 1
ATOM 738 O O . PRO A 1 94 ? -11.063 -1.597 22.813 1.00 93.69 94 PRO A O 1
ATOM 741 N N . ARG A 1 95 ? -13.150 -2.369 23.090 1.00 93.69 95 ARG A N 1
ATOM 742 C CA . ARG A 1 95 ? -12.779 -3.567 23.860 1.00 93.69 95 ARG A CA 1
ATOM 743 C C . ARG A 1 95 ? -11.929 -4.565 23.064 1.00 93.69 95 ARG A C 1
ATOM 745 O O . ARG A 1 95 ? -11.253 -5.377 23.682 1.00 93.69 95 ARG A O 1
ATOM 752 N N . ALA A 1 96 ? -11.936 -4.499 21.729 1.00 94.00 96 ALA A N 1
ATOM 753 C CA . ALA A 1 96 ? -11.077 -5.334 20.889 1.00 94.00 96 ALA A CA 1
ATOM 754 C C . ALA A 1 96 ? -9.589 -4.944 20.977 1.00 94.00 96 ALA A C 1
ATOM 756 O O . ALA A 1 96 ? -8.741 -5.708 20.534 1.00 94.00 96 ALA A O 1
ATOM 757 N N . PHE A 1 97 ? -9.261 -3.786 21.563 1.00 95.56 97 PHE A N 1
ATOM 758 C CA . PHE A 1 97 ? -7.896 -3.270 21.682 1.00 95.56 97 PHE A CA 1
ATOM 759 C C . PHE A 1 97 ? -7.458 -3.251 23.155 1.00 95.56 97 PHE A C 1
ATOM 761 O O . PHE A 1 97 ? -7.484 -2.198 23.793 1.00 95.56 97 PHE A O 1
ATOM 768 N N . PRO A 1 98 ? -7.049 -4.397 23.734 1.00 94.19 98 PRO A N 1
ATOM 769 C CA . PRO A 1 98 ? -6.790 -4.519 25.174 1.00 94.19 98 PRO A CA 1
ATOM 770 C C . PRO A 1 98 ? -5.602 -3.682 25.675 1.00 94.19 98 PRO A C 1
ATOM 772 O O . PRO A 1 98 ? -5.435 -3.508 26.879 1.00 94.19 98 PRO A O 1
ATOM 775 N N . ARG A 1 99 ? -4.760 -3.176 24.768 1.00 94.25 99 ARG A N 1
ATOM 776 C CA . ARG A 1 99 ? -3.506 -2.469 25.083 1.00 94.25 99 ARG A CA 1
ATOM 777 C C . ARG A 1 99 ? -3.625 -0.943 25.051 1.00 94.25 99 ARG A C 1
ATOM 779 O O . ARG A 1 99 ? -2.610 -0.259 25.151 1.00 94.25 99 ARG A O 1
ATOM 786 N N . ILE A 1 100 ? -4.830 -0.400 24.892 1.00 96.38 100 ILE A N 1
ATOM 787 C CA . ILE A 1 100 ? -5.068 1.045 24.874 1.00 96.38 100 ILE A CA 1
ATOM 788 C C . ILE A 1 100 ? -6.357 1.391 25.619 1.00 96.38 100 ILE A C 1
ATOM 790 O O . ILE A 1 100 ? -7.317 0.623 25.642 1.00 96.38 100 ILE A O 1
ATOM 794 N N . THR A 1 101 ? -6.387 2.570 26.237 1.00 96.44 101 THR A N 1
ATOM 795 C CA . THR A 1 101 ? -7.616 3.093 26.838 1.00 96.44 101 THR A CA 1
ATOM 796 C C . THR A 1 101 ? -8.581 3.570 25.750 1.00 96.44 101 THR A C 1
ATOM 798 O O . THR A 1 101 ? -8.176 3.952 24.651 1.00 96.44 101 THR A O 1
ATOM 801 N N . LYS A 1 102 ? -9.883 3.604 26.055 1.00 96.06 102 LYS A N 1
ATOM 802 C CA . LYS A 1 102 ? -10.893 4.120 25.117 1.00 96.06 102 LYS A CA 1
ATOM 803 C C . LYS A 1 102 ? -10.609 5.572 24.704 1.00 96.06 102 LYS A C 1
ATOM 805 O O . LYS A 1 102 ? -10.740 5.901 23.527 1.00 96.06 102 LYS A O 1
ATOM 810 N N . ASP A 1 103 ? -10.210 6.419 25.648 1.00 96.75 103 ASP A N 1
ATOM 811 C CA . ASP A 1 103 ? -9.963 7.842 25.395 1.00 96.75 103 ASP A CA 1
ATOM 812 C C . ASP A 1 103 ? -8.731 8.049 24.510 1.00 96.75 103 ASP A C 1
ATOM 814 O O . ASP A 1 103 ? -8.753 8.857 23.578 1.00 96.75 103 ASP A O 1
ATOM 818 N N . ASP A 1 104 ? -7.662 7.289 24.748 1.00 97.38 104 ASP A N 1
ATOM 819 C CA . ASP A 1 104 ? -6.461 7.376 23.920 1.00 97.38 104 ASP A CA 1
ATOM 820 C C . ASP A 1 104 ? -6.687 6.770 22.533 1.00 97.38 104 ASP A C 1
ATOM 822 O O . ASP A 1 104 ? -6.188 7.316 21.548 1.00 97.38 104 ASP A O 1
ATOM 826 N N . LEU A 1 105 ? -7.517 5.726 22.420 1.00 97.50 105 LEU A N 1
ATOM 827 C CA . LEU A 1 105 ? -7.950 5.190 21.130 1.00 97.50 105 LEU A CA 1
ATOM 828 C C . LEU A 1 105 ? -8.724 6.237 20.318 1.00 97.50 105 LEU A C 1
ATOM 830 O O . LEU A 1 105 ? -8.469 6.399 19.127 1.00 97.50 105 LEU A O 1
ATOM 834 N N . GLN A 1 106 ? -9.623 7.001 20.945 1.00 97.31 106 GLN A N 1
ATOM 835 C CA . GLN A 1 106 ? -10.348 8.078 20.262 1.00 97.31 106 GLN A CA 1
ATOM 836 C C . GLN A 1 106 ? -9.411 9.183 19.757 1.00 97.31 106 GLN A C 1
ATOM 838 O O . GLN A 1 106 ? -9.524 9.605 18.602 1.00 97.31 106 GLN A O 1
ATOM 843 N N . LYS A 1 107 ? -8.451 9.621 20.585 1.00 97.81 107 LYS A N 1
ATOM 844 C CA . LYS A 1 107 ? -7.428 10.602 20.178 1.00 97.81 107 LYS A CA 1
ATOM 845 C C . LYS A 1 107 ? -6.573 10.071 19.027 1.00 97.81 107 LYS A C 1
ATOM 847 O O . LYS A 1 107 ? -6.287 10.801 18.077 1.00 97.81 107 LYS A O 1
ATOM 852 N N . LEU A 1 108 ? -6.188 8.798 19.095 1.00 97.62 108 LEU A N 1
ATOM 853 C CA . LEU A 1 108 ? -5.393 8.132 18.070 1.00 97.62 108 LEU A CA 1
ATOM 854 C C . LEU A 1 108 ? -6.143 8.048 16.736 1.00 97.62 108 LEU A C 1
ATOM 856 O O . LEU A 1 108 ? -5.577 8.396 15.698 1.00 97.62 108 LEU A O 1
ATOM 860 N N . VAL A 1 109 ? -7.421 7.660 16.760 1.00 98.00 109 VAL A N 1
ATOM 861 C CA . VAL A 1 109 ? -8.275 7.634 15.566 1.00 98.00 109 VAL A CA 1
ATOM 862 C C . VAL A 1 109 ? -8.401 9.032 14.960 1.00 98.00 109 VAL A C 1
ATOM 864 O O . VAL A 1 109 ? -8.226 9.183 13.752 1.00 98.00 109 VAL A O 1
ATOM 867 N N . ALA A 1 110 ? -8.646 10.065 15.773 1.00 97.62 110 ALA A N 1
ATOM 868 C CA . ALA A 1 110 ? -8.731 11.444 15.290 1.00 97.62 110 ALA A CA 1
ATOM 869 C C . ALA A 1 110 ? -7.428 11.897 14.607 1.00 97.62 110 ALA A C 1
ATOM 871 O O . ALA A 1 110 ? -7.464 12.466 13.514 1.00 97.62 110 ALA A O 1
ATOM 872 N N . ARG A 1 111 ? -6.272 11.571 15.202 1.00 97.25 111 ARG A N 1
ATOM 873 C CA . ARG A 1 111 ? -4.955 11.835 14.608 1.00 97.25 111 ARG A CA 1
ATOM 874 C C . ARG A 1 111 ? -4.782 11.122 13.266 1.00 97.25 111 ARG A C 1
ATOM 876 O O . ARG A 1 111 ? -4.344 11.745 12.304 1.00 97.25 111 ARG A O 1
ATOM 883 N N . HIS A 1 112 ? -5.130 9.840 13.186 1.00 96.94 112 HIS A N 1
ATOM 884 C CA . HIS A 1 112 ? -4.995 9.069 11.950 1.00 96.94 112 HIS A CA 1
ATOM 885 C C . HIS A 1 112 ? -5.944 9.557 10.848 1.00 96.94 112 HIS A C 1
ATOM 887 O O . HIS A 1 112 ? -5.520 9.652 9.701 1.00 96.94 112 HIS A O 1
ATOM 893 N N . ARG A 1 113 ? -7.170 9.986 11.178 1.00 95.56 113 ARG A N 1
ATOM 894 C CA . ARG A 1 113 ? -8.052 10.659 10.206 1.00 95.56 113 ARG A CA 1
ATOM 895 C C . ARG A 1 113 ? -7.448 11.957 9.675 1.00 95.56 113 ARG A C 1
ATOM 897 O O . ARG A 1 113 ? -7.507 12.199 8.474 1.00 95.56 113 ARG A O 1
ATOM 904 N N . ALA A 1 114 ? -6.835 12.768 10.538 1.00 94.69 114 ALA A N 1
ATOM 905 C CA . ALA A 1 114 ? -6.157 13.990 10.105 1.00 94.69 114 ALA A CA 1
ATOM 906 C C . ALA A 1 114 ? -4.970 13.688 9.173 1.00 94.69 114 ALA A C 1
ATOM 908 O O . ALA A 1 114 ? -4.797 14.367 8.163 1.00 94.69 114 ALA A O 1
ATOM 909 N N . GLN A 1 115 ? -4.193 12.638 9.467 1.00 93.25 115 GLN A N 1
ATOM 910 C CA . GLN A 1 115 ? -3.117 12.182 8.584 1.00 93.25 115 GLN A CA 1
ATOM 911 C C . GLN A 1 115 ? -3.653 11.742 7.220 1.00 93.25 115 GLN A C 1
ATOM 913 O O . GLN A 1 115 ? -3.102 12.161 6.210 1.00 93.25 115 GLN A O 1
ATOM 918 N N . LEU A 1 116 ? -4.739 10.964 7.173 1.00 91.19 116 LEU A N 1
ATOM 919 C CA . LEU A 1 116 ? -5.378 10.568 5.912 1.00 91.19 116 LEU A CA 1
ATOM 920 C C . LEU A 1 116 ? -5.885 11.781 5.122 1.00 91.19 116 LEU A C 1
ATOM 922 O O . LEU A 1 116 ? -5.658 11.862 3.918 1.00 91.19 116 LEU A O 1
ATOM 926 N N . GLY A 1 117 ? -6.500 12.755 5.801 1.00 89.69 117 GLY A N 1
ATOM 927 C CA . GLY A 1 117 ? -6.969 13.994 5.176 1.00 89.69 117 GLY A CA 1
ATOM 928 C C . GLY A 1 117 ? -5.847 14.821 4.540 1.00 89.69 117 GLY A C 1
ATOM 929 O O . GLY A 1 117 ? -6.063 15.453 3.508 1.00 89.69 117 GLY A O 1
ATOM 930 N N . ALA A 1 118 ? -4.628 14.771 5.088 1.00 88.56 118 ALA A N 1
ATOM 931 C CA . ALA A 1 118 ? -3.469 15.446 4.502 1.00 88.56 118 ALA A CA 1
ATOM 932 C C . ALA A 1 118 ? -3.051 14.860 3.139 1.00 88.56 118 ALA A C 1
ATOM 934 O O . ALA A 1 118 ? -2.430 15.560 2.342 1.00 88.56 118 ALA A O 1
ATOM 935 N N . PHE A 1 119 ? -3.424 13.610 2.838 1.00 83.88 119 PHE A N 1
ATOM 936 C CA . PHE A 1 119 ? -3.146 12.967 1.550 1.00 83.88 119 PHE A CA 1
ATOM 937 C C . PHE A 1 119 ? -4.206 13.236 0.485 1.00 83.88 119 PHE A C 1
ATOM 939 O O . PHE A 1 119 ? -4.041 12.756 -0.634 1.00 83.88 119 PHE A O 1
ATOM 946 N N . GLN A 1 120 ? -5.266 14.002 0.770 1.00 84.50 120 GLN A N 1
ATOM 947 C CA . GLN A 1 120 ? -6.359 14.211 -0.185 1.00 84.50 120 GLN A CA 1
ATOM 948 C C . GLN A 1 120 ? -5.890 14.607 -1.603 1.00 84.50 120 GLN A C 1
ATOM 950 O O . GLN A 1 120 ? -6.403 14.021 -2.556 1.00 84.50 120 GLN A O 1
ATOM 955 N N . PRO A 1 121 ? -4.896 15.505 -1.794 1.00 86.56 121 PRO A N 1
ATOM 956 C CA . PRO A 1 121 ? -4.395 15.827 -3.134 1.00 86.56 121 PRO A CA 1
ATOM 957 C C . PRO A 1 121 ? -3.816 14.614 -3.876 1.00 86.56 121 PRO A C 1
ATOM 959 O O . PRO A 1 121 ? -4.125 14.398 -5.049 1.00 86.56 121 PRO A O 1
ATOM 962 N N . LEU A 1 122 ? -3.034 13.782 -3.179 1.00 86.44 122 LEU A N 1
ATOM 963 C CA . LEU A 1 122 ? -2.513 12.527 -3.718 1.00 86.44 122 LEU A CA 1
ATOM 964 C C . LEU A 1 122 ? -3.660 11.568 -4.052 1.00 86.44 122 LEU A C 1
ATOM 966 O O . LEU A 1 122 ? -3.636 10.944 -5.108 1.00 86.44 122 LEU A O 1
ATOM 970 N N . LEU A 1 123 ? -4.680 11.470 -3.191 1.00 84.06 123 LEU A N 1
ATOM 971 C CA . LEU A 1 123 ? -5.827 10.584 -3.416 1.00 84.06 123 LEU A CA 1
ATOM 972 C C . LEU A 1 123 ? -6.611 10.959 -4.669 1.00 84.06 123 LEU A C 1
ATOM 974 O O . LEU A 1 123 ? -6.974 10.071 -5.439 1.00 84.06 123 LEU A O 1
ATOM 978 N N . GLU A 1 124 ? -6.841 12.251 -4.903 1.00 86.25 124 GLU A N 1
ATOM 979 C CA . GLU A 1 124 ? -7.491 12.716 -6.131 1.00 86.25 124 GLU A CA 1
ATOM 980 C C . GLU A 1 124 ? -6.642 12.404 -7.368 1.00 86.25 124 GLU A C 1
ATOM 982 O O . GLU A 1 124 ? -7.181 11.998 -8.400 1.00 86.25 124 GLU A O 1
ATOM 987 N N . ASN A 1 125 ? -5.313 12.506 -7.265 1.00 84.94 125 ASN A N 1
ATOM 988 C CA . ASN A 1 125 ? -4.426 12.146 -8.368 1.00 84.94 125 ASN A CA 1
ATOM 989 C C . ASN A 1 125 ? -4.430 10.627 -8.632 1.00 84.94 125 ASN A C 1
ATOM 991 O O . ASN A 1 125 ? -4.642 10.201 -9.766 1.00 84.94 125 ASN A O 1
ATOM 995 N N . VAL A 1 126 ? -4.303 9.794 -7.590 1.00 85.81 126 VAL A N 1
ATOM 996 C CA . VAL A 1 126 ? -4.426 8.326 -7.692 1.00 85.81 126 VAL A CA 1
ATOM 997 C C . VAL A 1 126 ? -5.773 7.939 -8.299 1.00 85.81 126 VAL A C 1
ATOM 999 O O . VAL A 1 126 ? -5.821 7.079 -9.176 1.00 85.81 126 VAL A O 1
ATOM 1002 N N . LYS A 1 127 ? -6.863 8.586 -7.876 1.00 83.62 127 LYS A N 1
ATOM 1003 C CA . LYS A 1 127 ? -8.210 8.360 -8.410 1.00 83.62 127 LYS A CA 1
ATOM 1004 C C . LYS A 1 127 ? -8.287 8.686 -9.893 1.00 83.62 127 LYS A C 1
ATOM 1006 O O . LYS A 1 127 ? -8.726 7.846 -10.672 1.00 83.62 127 LYS A O 1
ATOM 1011 N N . ALA A 1 128 ? -7.823 9.872 -10.284 1.00 81.31 128 ALA A N 1
ATOM 1012 C CA . ALA A 1 128 ? -7.802 10.288 -11.678 1.00 81.31 128 ALA A CA 1
ATOM 1013 C C . ALA A 1 128 ? -6.978 9.313 -12.530 1.00 81.31 128 ALA A C 1
ATOM 1015 O O . ALA A 1 128 ? -7.397 8.953 -13.629 1.00 81.31 128 ALA A O 1
ATOM 1016 N N . GLN A 1 129 ? -5.841 8.835 -12.016 1.00 78.94 129 GLN A N 1
ATOM 1017 C CA . GLN A 1 129 ? -5.031 7.835 -12.706 1.00 78.94 129 GLN A CA 1
ATOM 1018 C C . GLN A 1 129 ? -5.720 6.481 -12.799 1.00 78.94 129 GLN A C 1
ATOM 1020 O O . GLN A 1 129 ? -5.764 5.907 -13.882 1.00 78.94 129 GLN A O 1
ATOM 1025 N N . ARG A 1 130 ? -6.307 5.979 -11.711 1.00 78.00 130 ARG A N 1
ATOM 1026 C CA . ARG A 1 130 ? -7.083 4.735 -11.715 1.00 78.00 130 ARG A CA 1
ATOM 1027 C C . ARG A 1 130 ? -8.212 4.799 -12.742 1.00 78.00 130 ARG A C 1
ATOM 1029 O O . ARG A 1 130 ? -8.363 3.873 -13.532 1.00 78.00 130 ARG A O 1
ATOM 1036 N N . ASP A 1 131 ? -8.980 5.883 -12.746 1.00 76.38 131 ASP A N 1
ATOM 1037 C CA . ASP A 1 131 ? -10.118 6.049 -13.649 1.00 76.38 131 ASP A CA 1
ATOM 1038 C C . ASP A 1 131 ? -9.647 6.123 -15.111 1.00 76.38 131 ASP A C 1
ATOM 1040 O O . ASP A 1 131 ? -10.236 5.484 -15.979 1.00 76.38 131 ASP A O 1
ATOM 1044 N N . ARG A 1 132 ? -8.520 6.791 -15.388 1.00 73.00 132 ARG A N 1
ATOM 1045 C CA . ARG A 1 132 ? -7.876 6.755 -16.714 1.00 73.00 132 ARG A CA 1
ATOM 1046 C C . ARG A 1 132 ? -7.440 5.344 -17.105 1.00 73.00 132 ARG A C 1
ATOM 1048 O O . ARG A 1 132 ? -7.826 4.870 -18.166 1.00 73.00 132 ARG A O 1
ATOM 1055 N N . ILE A 1 133 ? -6.677 4.675 -16.239 1.00 68.44 133 ILE A N 1
ATOM 1056 C CA . ILE A 1 133 ? -6.124 3.330 -16.460 1.00 68.44 133 ILE A CA 1
ATOM 1057 C C . ILE A 1 133 ? -7.232 2.312 -16.750 1.00 68.44 133 ILE A C 1
ATOM 1059 O O . ILE A 1 133 ? -7.065 1.462 -17.624 1.00 68.44 133 ILE A O 1
ATOM 1063 N N . LEU A 1 134 ? -8.335 2.368 -16.000 1.00 63.97 134 LEU A N 1
ATOM 1064 C CA . LEU A 1 134 ? -9.399 1.367 -16.064 1.00 63.97 134 LEU A CA 1
ATOM 1065 C C . LEU A 1 134 ? -10.482 1.692 -17.098 1.00 63.97 134 LEU A C 1
ATOM 1067 O O . LEU A 1 134 ? -11.071 0.762 -17.644 1.00 63.97 134 LEU A O 1
ATOM 1071 N N . ALA A 1 135 ? -10.771 2.970 -17.358 1.00 59.31 135 ALA A N 1
ATOM 1072 C CA . ALA A 1 135 ? -11.958 3.351 -18.124 1.00 59.31 135 ALA A CA 1
ATOM 1073 C C . ALA A 1 135 ? -11.668 3.980 -19.495 1.00 59.31 135 ALA A C 1
ATOM 1075 O O . ALA A 1 135 ? -12.562 3.986 -20.347 1.00 59.31 135 ALA A O 1
ATOM 1076 N N . HIS A 1 136 ? -10.470 4.529 -19.746 1.00 61.16 136 HIS A N 1
ATOM 1077 C CA . HIS A 1 136 ? -10.271 5.418 -20.896 1.00 61.16 136 HIS A CA 1
ATOM 1078 C C . HIS A 1 136 ? -8.943 5.217 -21.642 1.00 61.16 136 HIS A C 1
ATOM 1080 O O . HIS A 1 136 ? -7.857 5.380 -21.097 1.00 61.16 136 HIS A O 1
ATOM 1086 N N . LEU A 1 137 ? -9.029 4.995 -22.959 1.00 57.97 137 LEU A N 1
ATOM 1087 C CA . LEU A 1 137 ? -7.906 5.223 -23.872 1.00 57.97 137 LEU A CA 1
ATOM 1088 C C . LEU A 1 137 ? -7.769 6.734 -24.100 1.00 57.97 137 LEU A C 1
ATOM 1090 O O . LEU A 1 137 ? -8.611 7.352 -24.758 1.00 57.97 137 LEU A O 1
ATOM 1094 N N . GLU A 1 138 ? -6.740 7.360 -23.528 1.00 60.97 138 GLU A N 1
ATOM 1095 C CA . GLU A 1 138 ? -6.596 8.814 -23.623 1.00 60.97 138 GLU A CA 1
ATOM 1096 C C . GLU A 1 138 ? -6.187 9.264 -25.033 1.00 60.97 138 GLU A C 1
ATOM 1098 O O . GLU A 1 138 ? -5.136 8.895 -25.555 1.00 60.97 138 GLU A O 1
ATOM 1103 N N . ARG A 1 139 ? -6.988 10.166 -25.622 1.00 60.50 139 ARG A N 1
ATOM 1104 C CA . ARG A 1 139 ? -6.720 10.786 -26.936 1.00 60.50 139 ARG A CA 1
ATOM 1105 C C . ARG A 1 139 ? -5.375 11.514 -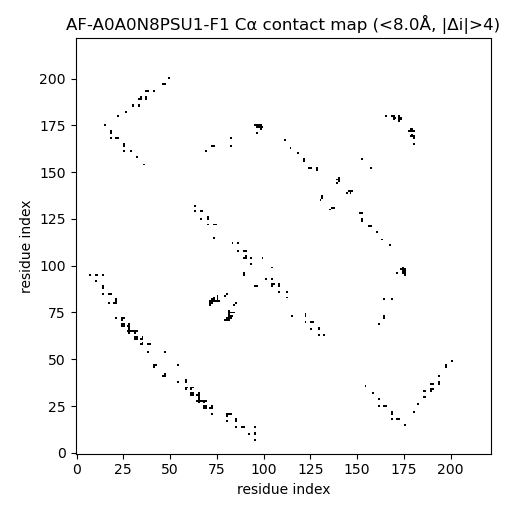26.998 1.00 60.50 139 ARG A C 1
ATOM 1107 O O . ARG A 1 139 ? -4.820 11.669 -28.080 1.00 60.50 139 ARG A O 1
ATOM 1114 N N . LYS A 1 140 ? -4.832 11.941 -25.852 1.00 58.66 140 LYS A N 1
ATOM 1115 C CA . LYS A 1 140 ? -3.516 12.587 -25.775 1.00 58.66 140 LYS A CA 1
ATOM 1116 C C . LYS A 1 140 ? -2.390 11.669 -26.268 1.00 58.66 140 LYS A C 1
ATOM 1118 O O . LYS A 1 140 ? -1.435 12.174 -26.833 1.00 58.66 140 LYS A O 1
ATOM 1123 N N . HIS A 1 141 ? -2.542 10.344 -26.158 1.00 55.28 141 HIS A N 1
ATOM 1124 C CA . HIS A 1 141 ? -1.560 9.375 -26.661 1.00 55.28 141 HIS A CA 1
ATOM 1125 C C . HIS A 1 141 ? -1.485 9.327 -28.196 1.00 55.28 141 HIS A C 1
ATOM 1127 O O . HIS A 1 141 ? -0.517 8.811 -28.742 1.00 55.28 141 HIS A O 1
ATOM 1133 N N . ILE A 1 142 ? -2.489 9.871 -28.892 1.00 57.53 142 ILE A N 1
ATOM 1134 C CA . ILE A 1 142 ? -2.480 10.025 -30.353 1.00 57.53 142 ILE A CA 1
ATOM 1135 C C . ILE A 1 142 ? -1.740 11.310 -30.749 1.00 57.53 142 ILE A C 1
ATOM 1137 O O . ILE A 1 142 ? -1.024 11.330 -31.744 1.00 57.53 142 ILE A O 1
ATOM 1141 N N . ASN A 1 143 ? -1.904 12.376 -29.961 1.00 56.59 143 ASN A N 1
ATOM 1142 C CA . ASN A 1 143 ? -1.412 13.714 -30.300 1.00 56.59 143 ASN A CA 1
ATOM 1143 C C . ASN A 1 143 ? -0.021 14.020 -29.721 1.00 56.59 143 ASN A C 1
ATOM 1145 O O . ASN A 1 143 ? 0.667 14.899 -30.229 1.00 56.59 143 ASN A O 1
ATOM 1149 N N . ASP A 1 144 ? 0.389 13.300 -28.677 1.00 50.78 144 ASP A N 1
ATOM 1150 C CA . ASP A 1 144 ? 1.705 13.389 -28.053 1.00 50.78 144 ASP A CA 1
ATOM 1151 C C . ASP A 1 144 ? 2.177 11.985 -27.616 1.00 50.78 144 ASP A C 1
ATOM 1153 O O . ASP A 1 144 ? 1.865 11.522 -26.513 1.00 50.78 144 ASP A O 1
ATOM 1157 N N . PRO A 1 145 ? 2.948 11.285 -28.469 1.00 49.38 145 PRO A N 1
ATOM 1158 C CA . PRO A 1 145 ? 3.503 9.970 -28.149 1.00 49.38 145 PRO A CA 1
ATOM 1159 C C . PRO A 1 145 ? 4.443 9.973 -26.934 1.00 49.38 145 PRO A C 1
ATOM 1161 O O . PRO A 1 145 ? 4.662 8.923 -26.329 1.00 49.38 145 PRO A O 1
ATOM 1164 N N . SER A 1 146 ? 5.004 11.131 -26.556 1.00 47.28 146 SER A N 1
ATOM 1165 C CA . SER A 1 146 ? 5.875 11.253 -25.381 1.00 47.28 146 SER A CA 1
ATOM 1166 C C . SER A 1 146 ? 5.088 11.277 -24.065 1.00 47.28 146 SER A C 1
ATOM 1168 O O . SER A 1 146 ? 5.608 10.845 -23.035 1.00 47.28 146 SER A O 1
ATOM 1170 N N . ALA A 1 147 ? 3.802 11.652 -24.109 1.00 50.22 147 ALA A N 1
ATOM 1171 C CA . ALA A 1 147 ? 2.896 11.642 -22.960 1.00 50.22 147 ALA A CA 1
ATOM 1172 C C . ALA A 1 147 ? 2.610 10.233 -22.409 1.00 50.22 147 ALA A C 1
ATOM 1174 O O . ALA A 1 147 ? 2.135 10.113 -21.283 1.00 50.22 147 ALA A O 1
ATOM 1175 N N . VAL A 1 148 ? 2.927 9.178 -23.171 1.00 46.91 148 VAL A N 1
ATOM 1176 C CA . VAL A 1 148 ? 2.911 7.778 -22.705 1.00 46.91 148 VAL A CA 1
ATOM 1177 C C . VAL A 1 148 ? 3.965 7.541 -21.614 1.00 46.91 148 VAL A C 1
ATOM 1179 O O . VAL A 1 148 ? 3.784 6.687 -20.752 1.00 46.91 148 VAL A O 1
ATOM 1182 N N . PHE A 1 149 ? 5.059 8.310 -21.634 1.00 45.59 149 PHE A N 1
ATOM 1183 C CA . PHE A 1 149 ? 6.181 8.181 -20.699 1.00 45.59 149 PHE A CA 1
ATOM 1184 C C . PHE A 1 149 ? 6.226 9.298 -19.644 1.00 45.59 149 PHE A C 1
ATOM 1186 O O . PHE A 1 149 ? 7.087 9.266 -18.765 1.00 45.59 149 PHE A O 1
ATOM 1193 N N . ALA A 1 150 ? 5.332 10.291 -19.725 1.00 51.88 150 ALA A N 1
ATOM 1194 C CA . ALA A 1 150 ? 5.228 11.352 -18.730 1.00 51.88 150 ALA A CA 1
ATOM 1195 C C . ALA A 1 150 ? 4.657 10.784 -17.432 1.00 51.88 150 ALA A C 1
ATOM 1197 O O . ALA A 1 150 ? 3.621 10.118 -17.434 1.00 51.88 150 ALA A O 1
ATOM 1198 N N . GLU A 1 151 ? 5.351 11.037 -16.325 1.00 58.75 151 GLU A N 1
ATOM 1199 C CA . GLU A 1 151 ? 5.050 10.362 -15.077 1.00 58.75 151 GLU A CA 1
ATOM 1200 C C . GLU A 1 151 ? 3.697 10.833 -14.524 1.00 58.75 151 GLU A C 1
ATOM 1202 O O . GLU A 1 151 ? 3.554 12.004 -14.165 1.00 58.75 151 GLU A O 1
ATOM 1207 N N . PRO A 1 152 ? 2.668 9.969 -14.482 1.00 67.19 152 PRO A N 1
ATOM 1208 C CA . PRO A 1 152 ? 1.313 10.438 -14.223 1.00 67.19 152 PRO A CA 1
ATOM 1209 C C . PRO A 1 152 ? 1.087 10.814 -12.749 1.00 67.19 152 PRO A C 1
ATOM 1211 O O . PRO A 1 152 ? 0.072 11.430 -12.418 1.00 67.19 152 PRO A O 1
ATOM 1214 N N . ILE A 1 153 ? 2.002 10.400 -11.867 1.00 77.38 153 ILE A N 1
ATOM 1215 C CA . ILE A 1 153 ? 1.894 10.501 -10.417 1.00 77.38 153 ILE A CA 1
ATOM 1216 C C . ILE A 1 153 ? 3.276 10.645 -9.772 1.00 77.38 153 ILE A C 1
ATOM 1218 O O . ILE A 1 153 ? 4.238 10.020 -10.215 1.00 77.38 153 ILE A O 1
ATOM 1222 N N . ASP A 1 154 ? 3.379 11.447 -8.712 1.00 85.12 154 ASP A N 1
ATOM 1223 C CA . ASP A 1 154 ? 4.620 11.578 -7.951 1.00 85.12 154 ASP A CA 1
ATOM 1224 C C . ASP A 1 154 ? 4.867 10.306 -7.125 1.00 85.12 154 ASP A C 1
ATOM 1226 O O . ASP A 1 154 ? 4.214 10.039 -6.113 1.00 85.12 154 ASP A O 1
ATOM 1230 N N . MET A 1 155 ? 5.840 9.507 -7.562 1.00 84.75 155 MET A N 1
ATOM 1231 C CA . MET A 1 155 ? 6.213 8.258 -6.897 1.00 84.75 155 MET A CA 1
ATOM 1232 C C . MET A 1 155 ? 6.686 8.478 -5.4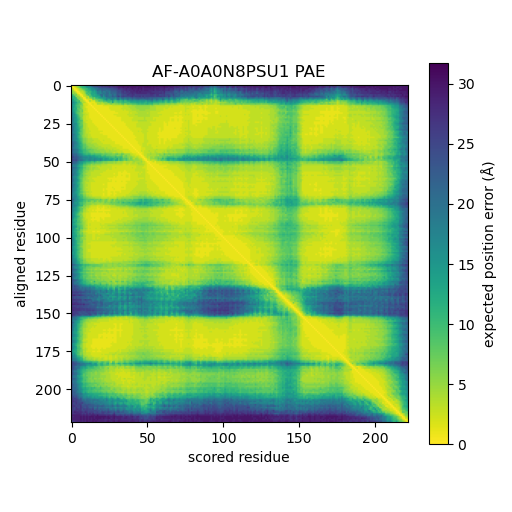53 1.00 84.75 155 MET A C 1
ATOM 1234 O O . MET A 1 155 ? 6.449 7.625 -4.601 1.00 84.75 155 MET A O 1
ATOM 1238 N N . SER A 1 156 ? 7.312 9.618 -5.147 1.00 89.00 156 SER A N 1
ATOM 1239 C CA . SER A 1 156 ? 7.758 9.929 -3.785 1.00 89.00 156 SER A CA 1
ATOM 1240 C C . SER A 1 156 ? 6.580 10.200 -2.846 1.00 89.00 156 SER A C 1
ATOM 1242 O O . SER A 1 156 ? 6.622 9.837 -1.669 1.00 89.00 156 SER A O 1
ATOM 1244 N N . GLU A 1 157 ? 5.500 10.797 -3.358 1.00 90.38 157 GLU A N 1
ATOM 1245 C CA . GLU A 1 157 ? 4.265 10.983 -2.596 1.00 90.38 157 GLU A CA 1
ATOM 1246 C C . GLU A 1 157 ? 3.554 9.652 -2.353 1.00 90.38 157 GLU A C 1
ATOM 1248 O O . GLU A 1 157 ? 3.106 9.401 -1.234 1.00 90.38 157 GLU A O 1
ATOM 1253 N N . VAL A 1 158 ? 3.514 8.766 -3.354 1.00 91.12 158 VAL A N 1
ATOM 1254 C CA . VAL A 1 158 ? 2.953 7.412 -3.209 1.00 91.12 158 VAL A CA 1
ATOM 1255 C C . VAL A 1 158 ? 3.730 6.596 -2.166 1.00 91.12 158 VAL A C 1
ATOM 1257 O O . VAL A 1 158 ? 3.118 5.964 -1.304 1.00 91.12 158 VAL A O 1
ATOM 1260 N N . GLU A 1 159 ? 5.067 6.660 -2.171 1.00 92.25 159 GLU A N 1
ATOM 1261 C CA . GLU A 1 159 ? 5.926 5.993 -1.177 1.00 92.25 159 GLU A CA 1
ATOM 1262 C C . GLU A 1 159 ? 5.655 6.488 0.253 1.00 92.25 159 GLU A C 1
ATOM 1264 O O . GLU A 1 159 ? 5.484 5.692 1.186 1.00 92.25 159 GLU A O 1
ATOM 1269 N N . LYS A 1 160 ? 5.564 7.814 0.428 1.00 92.25 160 LYS A N 1
ATOM 1270 C CA . LYS A 1 160 ? 5.186 8.433 1.708 1.00 92.25 160 LYS A CA 1
ATOM 1271 C C . LYS A 1 160 ? 3.787 7.999 2.136 1.00 92.25 160 LYS A C 1
ATOM 1273 O O . LYS A 1 160 ? 3.582 7.694 3.310 1.00 92.25 160 LYS A O 1
ATOM 1278 N N . GLY A 1 161 ? 2.852 7.933 1.190 1.00 93.19 161 GLY A N 1
ATOM 1279 C CA . GLY A 1 161 ? 1.505 7.427 1.408 1.00 93.19 161 GLY A CA 1
ATOM 1280 C C . GLY A 1 161 ? 1.537 6.012 1.982 1.00 93.19 161 GLY A C 1
ATOM 1281 O O . GLY A 1 161 ? 1.053 5.802 3.090 1.00 93.19 161 GLY A O 1
ATOM 1282 N N . PHE A 1 162 ? 2.177 5.059 1.293 1.00 93.81 162 PHE A N 1
ATOM 1283 C CA . PHE A 1 162 ? 2.298 3.676 1.771 1.00 93.81 162 PHE A CA 1
ATOM 1284 C C . PHE A 1 162 ? 2.931 3.593 3.162 1.00 93.81 162 PHE A C 1
ATOM 1286 O O . PHE A 1 162 ? 2.437 2.857 4.016 1.00 93.81 162 PHE A O 1
ATOM 1293 N N . SER A 1 163 ? 3.967 4.395 3.414 1.00 92.69 163 SER A N 1
ATOM 1294 C CA . SER A 1 163 ? 4.625 4.461 4.722 1.00 92.69 163 SER A CA 1
ATOM 1295 C C . SER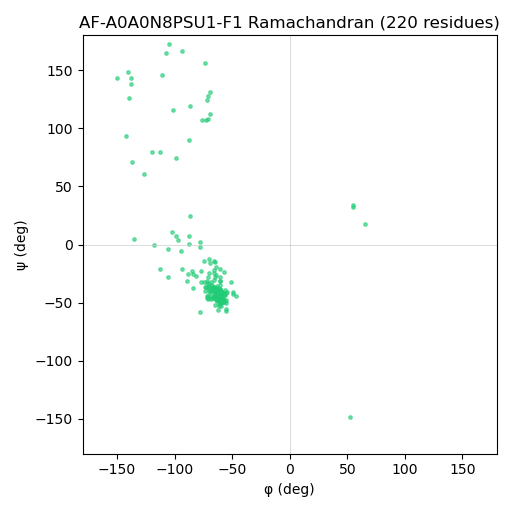 A 1 163 ? 3.661 4.890 5.832 1.00 92.69 163 SER A C 1
ATOM 1297 O O . SER A 1 163 ? 3.658 4.293 6.909 1.00 92.69 163 SER A O 1
ATOM 1299 N N . VAL A 1 164 ? 2.802 5.885 5.582 1.00 94.44 164 VAL A N 1
ATOM 1300 C CA . VAL A 1 164 ? 1.785 6.298 6.559 1.00 94.44 164 VAL A CA 1
ATOM 1301 C C . VAL A 1 164 ? 0.712 5.229 6.742 1.00 94.44 164 VAL A C 1
ATOM 1303 O O . VAL A 1 164 ? 0.358 4.924 7.881 1.00 94.44 164 VAL A O 1
ATOM 1306 N N . LEU A 1 165 ? 0.213 4.623 5.662 1.00 95.44 165 LEU A N 1
ATOM 1307 C CA . LEU A 1 165 ? -0.805 3.572 5.762 1.00 95.44 165 LEU A CA 1
ATOM 1308 C C . LEU A 1 165 ? -0.289 2.371 6.576 1.00 95.44 165 LEU A C 1
ATOM 1310 O O . LEU A 1 165 ? -0.999 1.867 7.448 1.00 95.44 165 LEU A O 1
ATOM 1314 N N . LEU A 1 166 ? 0.971 1.975 6.364 1.00 95.44 166 LEU A N 1
ATOM 1315 C CA . LEU A 1 166 ? 1.648 0.940 7.145 1.00 95.44 166 LEU A CA 1
ATOM 1316 C C . LEU A 1 166 ? 1.743 1.311 8.629 1.00 95.44 166 LEU A C 1
ATOM 1318 O O . LEU A 1 166 ? 1.413 0.498 9.491 1.00 95.44 166 LEU A O 1
ATOM 1322 N N . GLN A 1 167 ? 2.163 2.541 8.943 1.00 95.38 167 GLN A N 1
ATOM 1323 C CA . GLN A 1 167 ? 2.245 3.018 10.327 1.00 95.38 167 GLN A CA 1
ATOM 1324 C C . GLN A 1 167 ? 0.884 2.977 11.028 1.00 95.38 167 GLN A C 1
ATOM 1326 O O . GLN A 1 167 ? 0.816 2.587 12.197 1.00 95.38 167 GLN A O 1
ATOM 1331 N N . ILE A 1 168 ? -0.186 3.352 10.319 1.00 97.19 168 ILE A N 1
ATOM 1332 C CA . ILE A 1 168 ? -1.556 3.284 10.830 1.00 97.19 168 ILE A CA 1
ATOM 1333 C C . ILE A 1 168 ? -1.918 1.828 11.130 1.00 97.19 168 ILE A C 1
ATOM 1335 O O . ILE A 1 168 ? -2.245 1.515 12.272 1.00 97.19 168 ILE A O 1
ATOM 1339 N N . VAL A 1 169 ? -1.808 0.92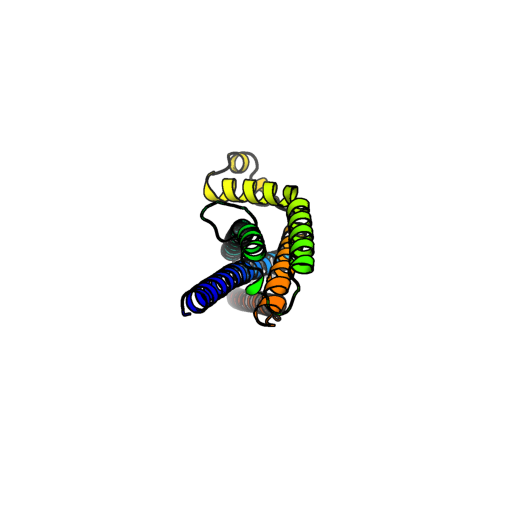2 10.153 1.00 97.31 169 VAL A N 1
ATOM 1340 C CA . VAL A 1 169 ? -2.162 -0.495 10.344 1.00 97.31 169 VAL A CA 1
ATOM 1341 C C . VAL A 1 169 ? -1.346 -1.129 11.476 1.00 97.31 169 VAL A C 1
ATOM 1343 O O . VAL A 1 169 ? -1.925 -1.770 12.352 1.00 97.31 169 VAL A O 1
ATOM 1346 N N . ASN A 1 170 ? -0.039 -0.868 11.550 1.00 97.56 170 ASN A N 1
ATOM 1347 C CA . ASN A 1 170 ? 0.816 -1.383 12.625 1.00 97.56 170 ASN A CA 1
ATOM 1348 C C . ASN A 1 170 ? 0.469 -0.814 14.001 1.00 97.56 170 ASN A C 1
ATOM 1350 O O . ASN A 1 170 ? 0.629 -1.510 15.002 1.00 97.56 170 ASN A O 1
ATOM 1354 N N . ALA A 1 171 ? -0.038 0.420 14.090 1.00 97.81 171 ALA A N 1
ATOM 1355 C CA . ALA A 1 171 ? -0.562 0.933 15.352 1.00 97.81 171 ALA A CA 1
ATOM 1356 C C . ALA A 1 171 ? -1.738 0.075 15.843 1.00 97.81 171 ALA A C 1
ATOM 1358 O O . ALA A 1 171 ? -1.741 -0.337 17.001 1.00 97.81 171 ALA A O 1
ATOM 1359 N N . TYR A 1 172 ? -2.690 -0.256 14.966 1.00 98.19 172 TYR A N 1
ATOM 1360 C CA . TYR A 1 172 ? -3.843 -1.084 15.333 1.00 98.19 172 TYR A CA 1
ATOM 1361 C C . TYR A 1 172 ? -3.480 -2.542 15.602 1.00 98.19 172 TYR A C 1
ATOM 1363 O O . TYR A 1 172 ? -3.979 -3.092 16.580 1.00 98.19 172 TYR A O 1
ATOM 1371 N N . LYS A 1 173 ? -2.566 -3.142 14.827 1.00 97.50 173 LYS A N 1
ATOM 1372 C CA . LYS A 1 173 ? -2.056 -4.497 15.101 1.00 97.50 173 LYS A CA 1
ATOM 1373 C C . LYS A 1 173 ? -1.386 -4.577 16.474 1.00 97.50 173 LYS A C 1
ATOM 1375 O O . LYS A 1 173 ? -1.801 -5.375 17.308 1.00 97.50 173 LYS A O 1
ATOM 1380 N N . ARG A 1 174 ? -0.472 -3.651 16.796 1.00 97.50 174 ARG A N 1
ATOM 1381 C CA . ARG A 1 174 ? 0.161 -3.595 18.127 1.00 97.50 174 ARG A CA 1
ATOM 1382 C C . ARG A 1 174 ? -0.852 -3.536 19.266 1.00 97.50 174 ARG A C 1
ATOM 1384 O O . ARG A 1 174 ? -0.656 -4.176 20.294 1.00 97.50 174 ARG A O 1
ATOM 1391 N N . MET A 1 175 ? -1.921 -2.762 19.093 1.00 96.50 175 MET A N 1
ATOM 1392 C CA . MET A 1 175 ? -2.965 -2.622 20.109 1.00 96.50 175 MET A CA 1
ATOM 1393 C C . MET A 1 175 ? -3.883 -3.847 20.207 1.00 96.50 175 MET A C 1
ATOM 1395 O O . MET A 1 175 ? -4.374 -4.135 21.299 1.00 96.50 175 MET A O 1
ATOM 1399 N N . PHE A 1 176 ? -4.117 -4.528 19.083 1.00 96.25 176 PHE A N 1
ATOM 1400 C CA . PHE A 1 176 ? -4.981 -5.699 18.964 1.00 96.25 176 PHE A CA 1
ATOM 1401 C C . PHE A 1 176 ? -4.295 -6.967 19.495 1.00 96.25 176 PHE A C 1
ATOM 1403 O O . PHE A 1 176 ? -4.771 -7.565 20.457 1.00 96.25 176 PHE A O 1
ATOM 1410 N N . ASP A 1 177 ? -3.140 -7.332 18.934 1.00 95.12 177 ASP A N 1
ATOM 1411 C CA . ASP A 1 177 ? -2.470 -8.621 19.174 1.00 95.12 177 ASP A CA 1
ATOM 1412 C C . ASP A 1 177 ? -0.952 -8.505 19.422 1.00 95.12 177 ASP A C 1
ATOM 1414 O O . ASP A 1 177 ? -0.278 -9.519 19.595 1.00 95.12 177 ASP A O 1
ATOM 1418 N N . ASN A 1 178 ? -0.404 -7.284 19.504 1.00 95.19 178 ASN A N 1
ATOM 1419 C CA . ASN A 1 178 ? 1.039 -7.017 19.634 1.00 95.19 178 ASN A CA 1
ATOM 1420 C C . ASN A 1 178 ? 1.889 -7.437 18.426 1.00 95.19 178 ASN A C 1
ATOM 1422 O O . ASN A 1 178 ? 3.105 -7.577 18.561 1.00 95.19 178 ASN A O 1
ATOM 1426 N N . SER A 1 179 ? 1.273 -7.647 17.266 1.00 95.00 179 SER A N 1
ATOM 1427 C CA . SER A 1 179 ? 1.986 -7.914 16.021 1.00 95.00 179 SER A CA 1
ATOM 1428 C C . SER A 1 179 ? 2.234 -6.633 15.224 1.00 95.00 179 SER A C 1
ATOM 1430 O O . SER A 1 179 ? 1.639 -5.579 15.466 1.00 95.00 179 SER A O 1
ATOM 1432 N N . GLU A 1 180 ? 3.103 -6.739 14.223 1.00 93.94 180 GLU A N 1
ATOM 1433 C CA . GLU A 1 180 ? 3.349 -5.703 13.227 1.00 93.94 180 GLU A CA 1
ATOM 1434 C C . GLU A 1 180 ? 3.456 -6.352 11.851 1.00 93.94 180 GLU A C 1
ATOM 1436 O O . GLU A 1 180 ? 3.992 -7.450 11.705 1.00 93.94 180 GLU A O 1
ATOM 1441 N N . LEU A 1 181 ? 2.944 -5.670 10.831 1.00 90.44 181 LEU A N 1
ATOM 1442 C CA . LEU A 1 181 ? 3.290 -5.964 9.453 1.00 90.44 181 LEU A CA 1
ATOM 1443 C C . LEU A 1 181 ? 4.732 -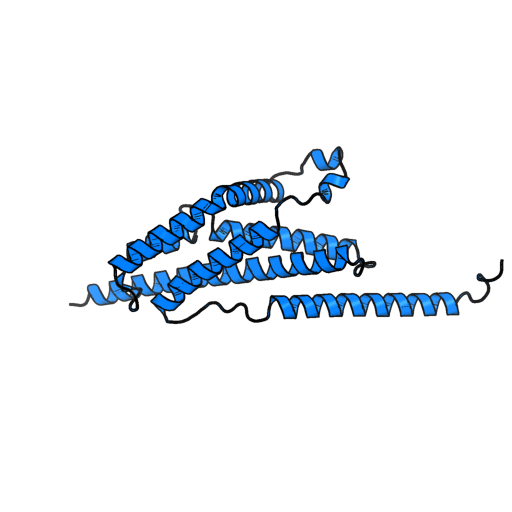5.504 9.235 1.00 90.44 181 LEU A C 1
ATOM 1445 O O . LEU A 1 181 ? 5.021 -4.305 9.186 1.00 90.44 181 LEU A O 1
ATOM 1449 N N . VAL A 1 182 ? 5.623 -6.480 9.120 1.00 83.12 182 VAL A N 1
ATOM 1450 C CA . VAL A 1 182 ? 7.018 -6.276 8.749 1.00 83.12 182 VAL A CA 1
ATOM 1451 C C . VAL A 1 182 ? 7.134 -6.640 7.282 1.00 83.12 182 VAL A C 1
ATOM 1453 O O . VAL A 1 182 ? 6.918 -7.784 6.897 1.00 83.12 182 VAL A O 1
ATOM 1456 N N . LEU A 1 183 ? 7.456 -5.654 6.453 1.00 71.69 183 LEU A N 1
ATOM 1457 C CA . LEU A 1 183 ? 7.711 -5.885 5.030 1.00 71.69 183 LEU A CA 1
ATOM 1458 C C . LEU A 1 183 ? 9.101 -6.481 4.786 1.00 71.69 183 LEU A C 1
ATOM 1460 O O . LEU A 1 183 ? 9.434 -6.772 3.647 1.00 71.69 183 LEU A O 1
ATOM 1464 N N . GLY A 1 184 ? 9.900 -6.665 5.840 1.00 66.31 184 GLY A N 1
ATOM 1465 C CA . GLY A 1 184 ? 11.255 -7.201 5.767 1.00 66.31 184 GLY A CA 1
ATOM 1466 C C . GLY A 1 184 ? 12.113 -6.450 4.754 1.00 66.31 184 GLY A C 1
ATOM 1467 O O . GLY A 1 184 ? 11.880 -5.274 4.467 1.00 66.31 184 GLY A O 1
ATOM 1468 N N . ASP A 1 185 ? 13.042 -7.185 4.156 1.00 71.00 185 ASP A N 1
ATOM 1469 C CA . ASP A 1 185 ? 13.952 -6.681 3.133 1.00 71.00 185 ASP A CA 1
ATOM 1470 C C . ASP A 1 185 ? 13.335 -6.775 1.725 1.00 71.00 185 ASP A C 1
ATOM 1472 O O . ASP A 1 185 ? 14.063 -6.809 0.744 1.00 71.00 185 ASP A O 1
ATOM 1476 N N . ILE A 1 186 ? 11.993 -6.794 1.578 1.00 79.75 186 ILE A N 1
ATOM 1477 C CA . ILE A 1 186 ? 11.308 -6.934 0.270 1.00 79.75 186 ILE A CA 1
ATOM 1478 C C . ILE A 1 186 ? 11.868 -5.952 -0.767 1.00 79.75 186 ILE A C 1
ATOM 1480 O O . ILE A 1 186 ? 12.059 -6.316 -1.924 1.00 79.75 186 ILE A O 1
ATOM 1484 N N . GLY A 1 187 ? 12.141 -4.708 -0.365 1.00 79.38 187 GLY A N 1
ATOM 1485 C CA . GLY A 1 187 ? 12.742 -3.715 -1.256 1.00 79.38 187 GLY A CA 1
ATOM 1486 C C . GLY A 1 187 ? 14.143 -4.107 -1.737 1.00 79.38 187 GLY A C 1
ATOM 1487 O O . GLY A 1 187 ? 14.441 -3.925 -2.918 1.00 79.38 187 GLY A O 1
ATOM 1488 N N . GLU A 1 188 ? 14.968 -4.664 -0.847 1.00 84.44 188 GLU A N 1
ATOM 1489 C CA . GLU A 1 188 ? 16.320 -5.143 -1.150 1.00 84.44 188 GLU A CA 1
ATOM 1490 C C . GLU A 1 188 ? 16.273 -6.425 -1.984 1.00 84.44 188 GLU A C 1
ATOM 1492 O O . GLU A 1 188 ? 16.910 -6.474 -3.029 1.00 84.44 188 GLU A O 1
ATOM 1497 N N . SER A 1 189 ? 15.437 -7.406 -1.627 1.00 88.50 189 SER A N 1
ATOM 1498 C CA . SER A 1 189 ? 15.259 -8.634 -2.413 1.00 88.50 189 SER A CA 1
ATOM 1499 C C . SER A 1 189 ? 14.778 -8.336 -3.837 1.00 88.50 189 SER A C 1
ATOM 1501 O O . SER A 1 189 ? 15.325 -8.864 -4.797 1.00 88.50 189 SER A O 1
ATOM 1503 N N . ILE A 1 190 ? 13.821 -7.414 -4.015 1.00 88.69 190 ILE A N 1
ATOM 1504 C CA . ILE A 1 190 ? 13.384 -6.977 -5.354 1.00 88.69 190 ILE A CA 1
ATOM 1505 C C . ILE A 1 190 ? 14.524 -6.282 -6.109 1.00 88.69 190 ILE A C 1
ATOM 1507 O O . ILE A 1 190 ? 14.649 -6.425 -7.329 1.00 88.69 190 ILE A O 1
ATOM 1511 N N . GLN A 1 191 ? 15.338 -5.489 -5.410 1.00 87.81 191 GLN A N 1
ATOM 1512 C CA . GLN A 1 191 ? 16.499 -4.841 -6.010 1.00 87.81 191 GLN A CA 1
ATOM 1513 C C . GLN A 1 191 ? 17.531 -5.880 -6.474 1.00 87.81 191 GLN A C 1
ATOM 1515 O O . GLN A 1 191 ? 18.060 -5.745 -7.579 1.00 87.81 191 GLN A O 1
ATOM 1520 N N . GLU A 1 192 ? 17.798 -6.905 -5.664 1.00 90.81 192 GLU A N 1
ATOM 1521 C CA . GLU A 1 192 ? 18.676 -8.031 -5.990 1.00 90.81 192 GLU A CA 1
ATOM 1522 C C . GLU A 1 192 ? 18.142 -8.836 -7.179 1.00 90.81 192 GLU A C 1
ATOM 1524 O O . GLU A 1 192 ? 18.890 -9.073 -8.127 1.00 90.81 192 GLU A O 1
ATOM 1529 N N . ASP A 1 193 ? 16.846 -9.156 -7.197 1.00 90.00 193 ASP A N 1
ATOM 1530 C CA . ASP A 1 193 ? 16.187 -9.857 -8.305 1.00 90.00 193 ASP A CA 1
ATOM 1531 C C . ASP A 1 193 ? 16.330 -9.081 -9.622 1.00 90.00 193 ASP A C 1
ATOM 1533 O O . ASP A 1 193 ? 16.701 -9.633 -10.661 1.00 90.00 193 ASP A O 1
ATOM 1537 N N . ILE A 1 194 ? 16.083 -7.768 -9.595 1.00 87.19 194 ILE A N 1
ATOM 1538 C CA . ILE A 1 194 ? 16.230 -6.919 -10.783 1.00 87.19 194 ILE A CA 1
ATOM 1539 C C . ILE A 1 194 ? 17.698 -6.821 -11.204 1.00 87.19 194 ILE A C 1
ATOM 1541 O O . ILE A 1 194 ? 17.989 -6.884 -12.401 1.00 87.19 194 ILE A O 1
ATOM 1545 N N . ALA A 1 195 ? 18.632 -6.703 -10.257 1.00 87.69 195 ALA A N 1
ATOM 1546 C CA . ALA A 1 195 ? 20.061 -6.692 -10.557 1.00 87.69 195 ALA A CA 1
ATOM 1547 C C . ALA A 1 195 ? 20.520 -8.014 -11.193 1.00 87.69 195 ALA A C 1
ATOM 1549 O O . ALA A 1 195 ? 21.268 -7.991 -12.172 1.00 87.69 195 ALA A O 1
ATOM 1550 N N . TYR A 1 196 ? 20.030 -9.150 -10.694 1.00 89.81 196 TYR A N 1
ATOM 1551 C CA . TYR A 1 196 ? 20.280 -10.470 -11.266 1.00 89.81 196 TYR A CA 1
ATOM 1552 C C . TYR A 1 196 ? 19.758 -10.568 -12.705 1.00 89.81 196 TYR A C 1
ATOM 1554 O O . TYR A 1 196 ? 20.502 -10.956 -13.608 1.00 89.81 196 TYR A O 1
ATOM 1562 N N . LEU A 1 197 ? 18.516 -10.140 -12.956 1.00 87.62 197 LEU A N 1
ATOM 1563 C CA . LEU A 1 197 ? 17.934 -10.136 -14.303 1.00 87.62 197 LEU A CA 1
ATOM 1564 C C . LEU A 1 197 ? 18.716 -9.239 -15.272 1.00 87.62 197 LEU A C 1
ATOM 1566 O O . LEU A 1 197 ? 18.949 -9.624 -16.419 1.00 87.62 197 LEU A O 1
ATOM 1570 N N . VAL A 1 198 ? 19.158 -8.063 -14.814 1.00 84.44 198 VAL A 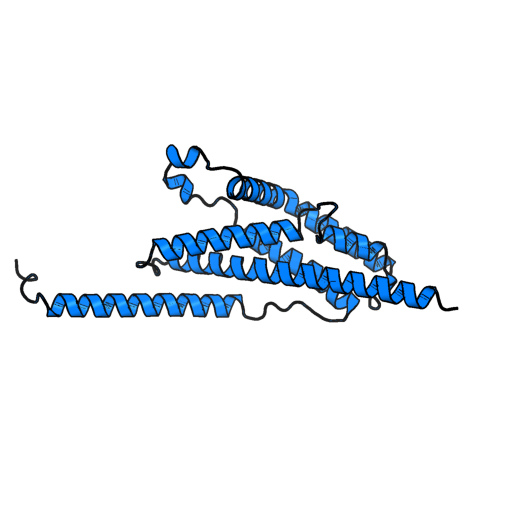N 1
ATOM 1571 C CA . VAL A 1 198 ? 20.029 -7.165 -15.589 1.00 84.44 198 VAL A CA 1
ATOM 1572 C C . VAL A 1 198 ? 21.330 -7.871 -15.974 1.00 84.44 198 VAL A C 1
ATOM 1574 O O . VAL A 1 198 ? 21.705 -7.855 -17.147 1.00 84.44 198 VAL A O 1
ATOM 1577 N N . GLN A 1 199 ? 22.006 -8.503 -15.011 1.00 87.50 199 GLN A N 1
ATOM 1578 C CA . GLN A 1 199 ? 23.272 -9.202 -15.250 1.00 87.50 199 GLN A CA 1
ATOM 1579 C C . GLN A 1 199 ? 23.098 -10.369 -16.224 1.00 87.50 199 GLN A C 1
ATOM 1581 O O . GLN A 1 199 ? 23.901 -10.521 -17.145 1.00 87.50 199 GLN A O 1
ATOM 1586 N N . LEU A 1 200 ? 22.027 -11.154 -16.072 1.00 87.25 200 LEU A N 1
ATOM 1587 C CA . LEU A 1 200 ? 21.716 -12.271 -16.961 1.00 87.25 200 LEU A CA 1
ATOM 1588 C C . LEU A 1 200 ? 21.540 -11.797 -18.409 1.00 87.25 200 LEU A C 1
ATOM 1590 O O . LEU A 1 200 ? 22.102 -12.380 -19.333 1.00 87.25 200 LEU A O 1
ATOM 1594 N N . ILE A 1 201 ? 20.804 -10.704 -18.611 1.00 84.19 201 ILE A N 1
ATOM 1595 C CA . ILE A 1 201 ? 20.580 -10.126 -19.940 1.00 84.19 201 ILE A CA 1
ATOM 1596 C C . ILE A 1 201 ? 21.884 -9.616 -20.553 1.00 84.19 201 ILE A C 1
ATOM 1598 O O . ILE A 1 201 ? 22.147 -9.858 -21.730 1.00 84.19 201 ILE A O 1
ATOM 1602 N N . GLN A 1 202 ? 22.709 -8.922 -19.768 1.00 83.19 202 GLN A N 1
ATOM 1603 C CA . GLN A 1 202 ? 24.005 -8.426 -20.230 1.00 83.19 202 GLN A CA 1
ATOM 1604 C C . GLN A 1 202 ? 24.933 -9.576 -20.633 1.00 83.19 202 GLN A C 1
ATOM 1606 O O . GLN A 1 202 ? 25.533 -9.521 -21.705 1.00 83.19 202 GLN A O 1
ATOM 1611 N N . ALA A 1 203 ? 24.993 -10.639 -19.828 1.00 85.56 203 ALA A N 1
ATOM 1612 C CA . ALA A 1 203 ? 25.781 -11.827 -20.134 1.00 85.56 203 ALA A CA 1
ATOM 1613 C C . ALA A 1 203 ? 25.324 -12.492 -21.443 1.00 85.56 203 ALA A C 1
ATOM 1615 O O . ALA A 1 203 ? 26.152 -12.795 -22.301 1.00 85.56 203 ALA A O 1
ATOM 1616 N N . VAL A 1 204 ? 24.011 -12.659 -21.638 1.00 84.19 204 VAL A N 1
ATOM 1617 C CA . VAL A 1 204 ? 23.453 -13.241 -22.871 1.00 84.19 204 VAL A CA 1
ATOM 1618 C C . VAL A 1 204 ? 23.743 -12.364 -24.092 1.00 84.19 204 VAL A C 1
ATOM 1620 O O . VAL A 1 204 ? 24.126 -12.889 -25.135 1.00 84.19 204 VAL A O 1
ATOM 1623 N N . ASN A 1 205 ? 23.608 -11.040 -23.977 1.00 80.06 205 ASN A N 1
ATOM 1624 C CA . ASN A 1 205 ? 23.927 -10.124 -25.075 1.00 80.06 205 ASN A CA 1
ATOM 1625 C C . ASN A 1 205 ? 25.409 -10.200 -25.476 1.00 80.06 205 ASN A C 1
ATOM 1627 O O . ASN A 1 205 ? 25.715 -10.213 -26.667 1.00 80.06 205 ASN A O 1
ATOM 1631 N N . ASN A 1 206 ? 26.317 -10.264 -24.496 1.00 81.50 206 ASN A N 1
ATOM 1632 C CA . ASN A 1 206 ? 27.756 -10.348 -24.750 1.00 81.50 206 ASN A CA 1
ATOM 1633 C C . ASN A 1 206 ? 28.126 -11.666 -25.441 1.00 81.50 206 ASN A C 1
ATOM 1635 O O . ASN A 1 206 ? 28.825 -11.646 -26.449 1.00 81.50 206 ASN A O 1
ATOM 1639 N N . LEU A 1 207 ? 27.581 -12.794 -24.971 1.00 80.31 207 LEU A N 1
ATOM 1640 C CA . LEU A 1 207 ? 27.774 -14.100 -25.610 1.00 80.31 207 LEU A CA 1
ATOM 1641 C C . LEU A 1 207 ? 27.278 -14.110 -27.062 1.00 80.31 207 LEU A C 1
ATOM 1643 O O . LEU A 1 207 ? 27.941 -14.644 -27.947 1.00 80.31 207 LEU A O 1
ATOM 1647 N N . HIS A 1 208 ? 26.119 -13.501 -27.320 1.00 74.56 208 HIS A N 1
ATOM 1648 C CA . HIS A 1 208 ? 25.569 -13.405 -28.670 1.00 74.56 208 HIS A CA 1
ATOM 1649 C C . HIS A 1 208 ? 26.455 -12.537 -29.580 1.00 74.56 208 HIS A C 1
ATOM 1651 O O . HIS A 1 208 ? 26.652 -12.859 -30.750 1.00 74.56 208 HIS A O 1
ATOM 1657 N N . PHE A 1 209 ? 27.023 -11.454 -29.045 1.00 71.62 209 PHE A N 1
ATOM 1658 C CA . PHE A 1 209 ? 27.948 -10.590 -29.775 1.00 71.62 209 PHE A CA 1
ATOM 1659 C C . PHE A 1 209 ? 29.260 -11.309 -30.127 1.00 71.62 209 PHE A C 1
ATOM 1661 O O . PHE A 1 209 ? 29.692 -11.250 -31.278 1.00 71.62 209 PHE A O 1
ATOM 1668 N N . GLU A 1 210 ? 29.849 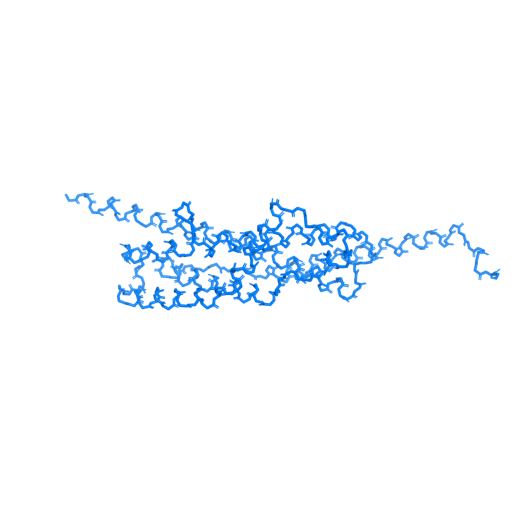-12.047 -29.181 1.00 75.81 210 GLU A N 1
ATOM 1669 C CA . GLU A 1 210 ? 31.053 -12.861 -29.411 1.00 75.81 210 GLU A CA 1
ATOM 1670 C C . GLU A 1 210 ? 30.817 -13.948 -30.471 1.00 75.81 210 GLU A C 1
ATOM 1672 O O . GLU A 1 210 ? 31.655 -14.158 -31.349 1.00 75.81 210 GLU A O 1
ATOM 1677 N N . GLN A 1 211 ? 29.649 -14.600 -30.448 1.00 72.19 211 GLN A N 1
ATOM 1678 C CA . GLN A 1 211 ? 29.265 -15.584 -31.465 1.00 72.19 211 GLN A CA 1
ATOM 1679 C C . GLN A 1 211 ? 29.131 -14.956 -32.859 1.00 72.19 211 GLN A C 1
ATOM 1681 O O . GLN A 1 211 ? 29.621 -15.531 -33.829 1.00 72.19 211 GLN A O 1
ATOM 1686 N N . ILE A 1 212 ? 28.527 -13.767 -32.971 1.00 66.88 212 ILE A N 1
ATOM 1687 C CA . ILE A 1 212 ? 28.420 -13.045 -34.249 1.00 66.88 212 ILE A CA 1
ATOM 1688 C C . ILE A 1 212 ? 29.803 -12.623 -34.764 1.00 66.88 212 ILE A C 1
ATOM 1690 O O . ILE A 1 212 ? 30.084 -12.813 -35.947 1.00 66.88 212 ILE A O 1
ATOM 1694 N N . GLN A 1 213 ? 30.684 -12.099 -33.904 1.00 68.50 213 GLN A N 1
ATOM 1695 C CA . GLN A 1 213 ? 32.053 -11.740 -34.300 1.00 68.50 213 GLN A CA 1
ATOM 1696 C C . GLN A 1 213 ? 32.862 -12.960 -34.759 1.00 68.50 213 GLN A C 1
ATOM 1698 O O . GLN A 1 213 ? 33.586 -12.876 -35.748 1.00 68.50 213 GLN A O 1
ATOM 1703 N N . GLY A 1 214 ? 32.694 -14.111 -34.101 1.00 68.12 214 GLY A N 1
ATOM 1704 C CA . GLY A 1 214 ? 33.308 -15.370 -34.530 1.00 68.12 214 GLY A CA 1
ATOM 1705 C C . GLY A 1 214 ? 32.778 -15.901 -35.869 1.00 68.12 214 GLY A C 1
ATOM 1706 O O . GLY A 1 214 ? 33.490 -16.633 -36.553 1.00 68.12 214 GLY A O 1
ATOM 1707 N N . MET A 1 215 ? 31.555 -15.531 -36.268 1.00 64.62 215 MET A N 1
ATOM 1708 C CA . MET A 1 215 ? 30.957 -15.913 -37.555 1.00 64.62 215 MET A CA 1
ATOM 1709 C C . MET A 1 215 ? 31.356 -14.988 -38.718 1.00 64.62 215 MET A C 1
ATOM 1711 O O . MET A 1 215 ? 31.297 -15.422 -39.868 1.00 64.62 215 MET A O 1
ATOM 1715 N N . PHE A 1 216 ? 31.771 -13.747 -38.439 1.00 66.75 216 PHE A N 1
ATOM 1716 C CA . PHE A 1 216 ? 32.158 -12.749 -39.447 1.00 66.75 216 PHE A CA 1
ATOM 1717 C C . PHE A 1 216 ? 33.442 -11.993 -39.041 1.00 66.75 216 PHE A C 1
ATOM 1719 O O . PHE A 1 216 ? 33.376 -10.812 -38.695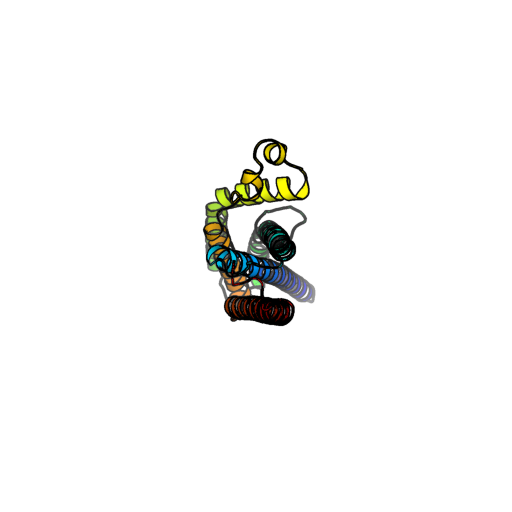 1.00 66.75 216 PHE A O 1
ATOM 1726 N N . PRO A 1 217 ? 34.618 -12.644 -39.076 1.00 63.09 217 PRO A N 1
ATOM 1727 C CA . PRO A 1 217 ? 35.870 -12.031 -38.622 1.00 63.09 217 PRO A CA 1
ATOM 1728 C C . PRO A 1 217 ? 36.387 -10.898 -39.535 1.00 63.09 217 PRO A C 1
ATOM 1730 O O . PRO A 1 217 ? 37.069 -10.001 -39.049 1.00 63.09 217 PRO A O 1
ATOM 1733 N N . ASP A 1 218 ? 36.023 -10.889 -40.824 1.00 60.62 218 ASP A N 1
ATOM 1734 C CA . ASP A 1 218 ? 36.673 -10.047 -41.848 1.00 60.62 218 ASP A CA 1
ATOM 1735 C C . ASP A 1 218 ? 35.964 -8.712 -42.165 1.00 60.62 218 ASP A C 1
ATOM 1737 O O . ASP A 1 218 ? 36.406 -7.968 -43.035 1.00 60.62 218 ASP A O 1
ATOM 1741 N N . SER A 1 219 ? 34.876 -8.348 -41.479 1.00 56.88 219 SER A N 1
ATOM 1742 C CA . SER A 1 219 ? 34.175 -7.067 -41.728 1.00 56.88 219 SER A CA 1
ATOM 1743 C C . SER A 1 219 ? 34.716 -5.873 -40.924 1.00 56.88 219 SER A C 1
ATOM 1745 O O . SER A 1 219 ? 34.098 -4.810 -40.922 1.00 56.88 219 SER A O 1
ATOM 1747 N N . ALA A 1 220 ? 35.833 -6.037 -40.208 1.00 53.22 220 ALA A N 1
ATOM 1748 C CA . ALA A 1 220 ? 36.457 -4.974 -39.413 1.00 53.22 220 ALA A CA 1
ATOM 1749 C C . ALA A 1 220 ? 37.569 -4.204 -40.157 1.00 53.22 220 ALA A C 1
ATOM 1751 O O . ALA A 1 220 ? 38.060 -3.205 -39.634 1.00 53.22 220 ALA A O 1
ATOM 1752 N N . GLU A 1 221 ? 37.939 -4.624 -41.371 1.00 47.66 221 GLU A N 1
ATOM 1753 C CA . GLU A 1 221 ? 38.917 -3.935 -42.222 1.00 47.66 221 GLU A CA 1
ATOM 1754 C C . GLU A 1 221 ? 38.283 -3.503 -43.554 1.00 47.66 221 GLU A C 1
ATOM 1756 O O . GLU A 1 221 ? 38.459 -4.144 -44.589 1.00 47.66 221 GLU A O 1
ATOM 1761 N N . SER A 1 222 ? 37.535 -2.396 -43.536 1.00 41.47 222 SER A N 1
ATOM 1762 C CA . SER A 1 222 ? 37.245 -1.593 -44.735 1.00 41.47 222 SER A CA 1
ATOM 1763 C C . SER A 1 222 ? 36.853 -0.170 -44.369 1.00 41.47 222 SER A C 1
ATOM 1765 O O . SER A 1 222 ? 35.872 -0.038 -43.600 1.00 41.47 222 SER A O 1
#

Sequence (222 aa):
MNLEVDSMGAGQDKIEAILGYLSNELLRGMLFFNIVKNLRNAYTKRQLTSARYFFAGAYEACLRESLISFSKVVMPNPDSISIDYLLNCAIQTPRAFPRITKDDLQKLVARHRAQLGAFQPLLENVKAQRDRILAHLERKHINDPSAVFAEPIDMSEVEKGFSVLLQIVNAYKRMFDNSELVLGDIGESIQEDIAYLVQLIQAVNNLHFEQIQGMFPDSAES

Solvent-accessible surface area (backbone atoms only — not comparable to full-atom values): 12434 Å² total; per-residue (Å²): 141,64,70,67,62,60,56,50,51,56,54,38,56,49,52,52,50,52,51,50,55,48,50,51,38,49,53,50,15,50,53,26,40,43,50,30,55,46,50,50,50,36,49,76,69,63,56,60,77,67,67,56,69,58,56,51,50,50,38,52,53,25,44,52,50,16,50,50,30,50,44,51,40,67,50,83,48,100,92,48,79,16,53,63,50,51,49,52,49,44,71,76,42,45,81,50,26,81,72,53,54,66,67,57,48,51,54,50,42,54,51,52,52,53,57,55,59,71,41,46,71,57,50,53,48,49,47,53,48,50,50,37,76,76,73,50,87,61,70,58,54,77,80,34,70,65,62,74,72,51,77,90,64,64,64,70,57,52,51,52,46,53,54,50,54,49,54,54,53,30,52,52,33,40,30,51,76,66,45,66,88,73,71,76,61,52,64,56,55,51,44,50,51,52,50,49,53,38,51,52,50,51,52,53,52,50,54,53,50,54,53,51,45,73,74,52,74,74,79,82,77,127

Nearest PDB structures (foldseek):
  1few-assembly1_A  TM=2.343E-01  e=1.275E+00  Homo sapiens
  6jx6-assembly1_D  TM=2.696E-01  e=3.729E+00  Homo sapiens
  8otz-assembly1_DQ  TM=2.083E-01  e=7.871E+00  Bos taurus
  8i7r-assembly1_Fe  TM=1.760E-01  e=8.641E+00  Mus musculus

Secondary structure (DSSP, 8-state):
--HHHHHHHHHHHHHHHHHHHHHHHHHHHHHHHHHHHHHHHHHHTT---S-HHHHHHHHHHHHHHHHHHHHHHHS--TTS--HHHHHHHHHH-GGG-TTS-HHHHHHHHHHHHHHHHHTHHHHHHHHHHHHHHHH---THHHH-GGGGSS-SS-HHHHHHHHHHHHHHHHHHHHHHTS-----TTHHHHHHHHHHHHHHHHHHHHHHHHHHHHHH-GGGG--

Radius of gyration: 23.64 Å; Cα contacts (8 Å, |Δi|>4): 168; chains: 1; bounding box: 64×32×76 Å

InterPro domains:
  IPR040704 HEPN, AbiU2-like [PF18734] (13-189)

pLDDT: mean 83.23, std 14.46, range [41.47, 98.19]

Mean predicted aligned error: 8.54 Å

Organism: NCBI:txid186479